Protein AF-A0AAV8HKZ4-F1 (afdb_monomer)

Secondary structure (DSSP, 8-state):
---HHHHHHTTS-S--HHHHHHHHHTTTS----HHHHHHHHHHHHHTTTS-HHHHHHTHHHHHHHTGGG-HHHHHT--HHHHHSTT-GGGGTS-HHHHHHHHHHHHHHHHHHHHHSSHHHHHHHTTTTS-EE---SSGGGS-S--HHHHHHHHHHHHTT--S--HHHHHHHHHHTTSEE---TTSTHHHHHHHHHHHHHHHHHHHHHHHHHHHHHHHHHHHHHTTS--

Sequence (228 aa):
MADMDTEARSVLVPGEPCYVAFHDEEWGAPLHDDRKLFEILVLSSALAELTWPVILTKRHIFREVFMDFDLVSVSKSNEKKLVAPGSPARSLLSESKLRSVIENSKQILKIIEEFGSFNRYIWGFVNNKPIVSRFRYPRQVPIKTSKAETISKDMIRRGLRCVGPTVVYTFMQVAGLTNDHLVSCFCFDKCVNMASTCSDTNKEEKSAEQGKRIIVEELMRGVDVISV

Foldseek 3Di:
DDDLQVVLVVVPPPDDPQVVCLVQPFFLAAAQDQQVLLLLLLLLLLVVPDDPSVCSVC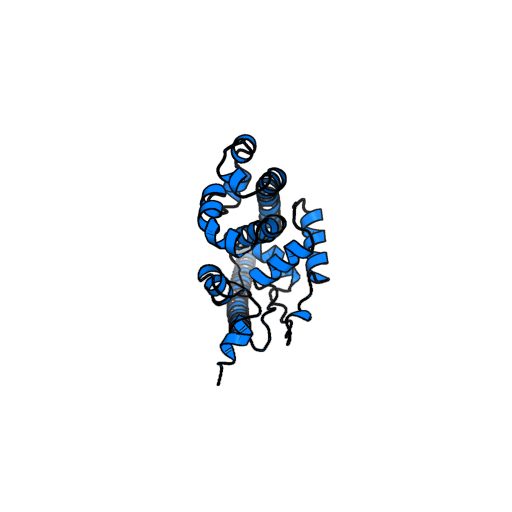VVVVCVLCVNSPLVSLLPDDLCQLQPPPRSNVVRDHSVSSVLSNQLSVLQVVVCVVQVGSSSVLCVLLVLFAAEPQAQDPVVDDLFDPSLQVVLVVSVVSVRPSSHRSSSRSSCRRNNSYPPRHPSHPCSVVNVVSSVVVVVVVVVVVVVVVVVVVVVVVVVVVVVPPPD

InterPro domains:
  IPR005019 Methyladenine glycosylase [PF03352] (16-187)
  IPR011257 DNA glycosylase [SSF48150] (13-192)

Radius of gyration: 21.01 Å; Cα contacts (8 Å, |Δi|>4): 249; chains: 1; bounding box: 84×47×43 Å

Organism: NCBI:txid906938

pLDDT: mean 86.98, std 18.43, range [27.61, 98.81]

Solvent-accessible surface area (backbone atoms only — not comparable to full-atom values): 12465 Å² total; per-residue (Å²): 132,83,60,72,68,56,64,57,50,57,80,49,78,88,87,51,73,68,51,52,49,41,51,75,72,42,47,22,33,71,63,69,51,48,44,60,52,50,41,44,47,52,55,32,41,41,54,82,82,43,53,67,62,60,48,60,74,41,40,67,57,52,28,64,71,35,60,67,34,35,46,70,62,35,44,68,52,60,60,72,64,48,57,30,89,89,27,75,48,50,78,76,40,55,60,72,54,54,55,28,53,34,48,28,27,48,38,46,52,54,43,21,72,76,54,72,28,52,35,55,52,61,37,51,80,47,75,69,45,59,45,74,66,67,32,82,50,76,91,69,63,68,76,53,48,75,65,21,42,52,53,18,52,51,43,44,74,62,62,35,52,75,44,48,31,47,32,34,27,48,27,31,31,41,40,12,50,24,34,71,45,34,67,80,31,79,60,31,64,54,31,55,55,54,49,54,58,57,50,52,55,56,48,52,52,50,52,52,54,51,50,52,52,52,52,52,55,52,54,61,60,59,60,72,75,76,80,126

Mean predicted aligned error: 9.14 Å

Nearest PDB structures (foldseek):
  4ai5-assembly3_C  TM=9.319E-01  e=4.066E-14  Staphylococcus aureus subsp. aureus MSSA476
  4aia-assembly4_D  TM=9.257E-01  e=1.016E-13  Staphylococcus aureus
  2ofk-assembly1_A  TM=9.073E-01  e=5.519E-14  Salmonella enterica subsp. enterica serovar Typhi
  4ai4-assembly1_A  TM=9.410E-01  e=2.414E-13  Staphylococcus aureus subsp. aureus MSSA476
  1p7m-assembly1_A  TM=8.812E-01  e=1.155E-11  Escherichia coli

Structure (mmCIF, N/CA/C/O backbone):
data_AF-A0AAV8HKZ4-F1
#
_entry.id   AF-A0AAV8HKZ4-F1
#
loop_
_atom_site.group_PDB
_atom_site.id
_atom_site.type_symbol
_atom_site.label_atom_id
_atom_site.label_alt_id
_atom_site.label_comp_id
_atom_site.label_asym_id
_atom_site.label_entity_id
_atom_site.label_seq_id
_atom_site.pdbx_PDB_ins_code
_atom_site.Cartn_x
_atom_site.Cartn_y
_atom_site.Cartn_z
_atom_site.occupancy
_atom_site.B_iso_or_equiv
_atom_site.auth_seq_id
_atom_site.auth_comp_id
_atom_site.auth_asym_id
_atom_site.auth_atom_id
_atom_site.pdbx_PDB_model_num
ATOM 1 N N . MET A 1 1 ? 38.812 -7.073 -9.347 1.00 30.70 1 MET A N 1
ATOM 2 C CA . MET A 1 1 ? 37.617 -7.196 -10.202 1.00 30.70 1 MET A CA 1
ATOM 3 C C . MET A 1 1 ? 36.433 -7.103 -9.258 1.00 30.70 1 MET A C 1
ATOM 5 O O . MET A 1 1 ? 36.142 -8.077 -8.584 1.00 30.70 1 MET A O 1
ATOM 9 N N . ALA A 1 2 ? 35.939 -5.883 -9.030 1.00 27.61 2 ALA A N 1
ATOM 10 C CA . ALA A 1 2 ? 34.849 -5.645 -8.087 1.00 27.61 2 ALA A CA 1
ATOM 11 C C . ALA A 1 2 ? 33.562 -6.244 -8.664 1.00 27.61 2 ALA A C 1
ATOM 13 O O . ALA A 1 2 ? 33.304 -6.104 -9.857 1.00 27.61 2 ALA A O 1
ATOM 14 N N . ASP A 1 3 ? 32.834 -6.967 -7.823 1.00 30.14 3 ASP A N 1
ATOM 15 C CA . ASP A 1 3 ? 31.657 -7.743 -8.189 1.00 30.14 3 ASP A CA 1
ATOM 16 C C . ASP A 1 3 ? 30.527 -6.811 -8.650 1.00 30.14 3 ASP A C 1
ATOM 18 O O . ASP A 1 3 ? 30.142 -5.895 -7.915 1.00 30.14 3 ASP A O 1
ATOM 22 N N . MET A 1 4 ? 30.007 -7.035 -9.860 1.00 33.41 4 MET A N 1
ATOM 23 C CA . MET A 1 4 ? 28.929 -6.246 -10.485 1.00 33.41 4 MET A CA 1
ATOM 24 C C . MET A 1 4 ? 27.653 -6.218 -9.616 1.00 33.41 4 MET A C 1
ATOM 26 O O . MET A 1 4 ? 26.858 -5.282 -9.699 1.00 33.41 4 MET A O 1
ATOM 30 N N . ASP A 1 5 ? 27.511 -7.192 -8.712 1.00 43.06 5 ASP A N 1
ATOM 31 C CA . ASP A 1 5 ? 26.455 -7.282 -7.700 1.00 43.06 5 ASP A CA 1
ATOM 32 C C . ASP A 1 5 ? 26.525 -6.180 -6.631 1.00 43.06 5 ASP A C 1
ATOM 34 O O . ASP A 1 5 ? 25.510 -5.806 -6.038 1.00 43.06 5 ASP A O 1
ATOM 38 N N . THR A 1 6 ? 27.708 -5.618 -6.379 1.00 38.53 6 THR A N 1
ATOM 39 C CA . THR A 1 6 ? 27.884 -4.565 -5.364 1.00 38.53 6 THR A CA 1
ATOM 40 C C . THR A 1 6 ? 27.358 -3.221 -5.867 1.00 38.53 6 THR A C 1
ATOM 42 O O . THR A 1 6 ? 26.829 -2.431 -5.088 1.00 38.53 6 THR A O 1
ATOM 45 N N . GLU A 1 7 ? 27.436 -2.980 -7.176 1.00 37.22 7 GLU A N 1
ATOM 46 C CA . GLU A 1 7 ? 27.020 -1.723 -7.812 1.00 37.22 7 GLU A CA 1
ATOM 47 C C . GLU A 1 7 ? 25.497 -1.667 -8.054 1.00 37.22 7 GLU A C 1
ATOM 49 O O . GLU A 1 7 ? 24.881 -0.605 -7.962 1.00 37.22 7 GLU A O 1
ATOM 54 N N . ALA A 1 8 ? 24.849 -2.820 -8.268 1.00 42.34 8 ALA A N 1
ATOM 55 C CA . ALA A 1 8 ? 23.384 -2.917 -8.282 1.00 42.34 8 ALA A CA 1
ATOM 56 C C . ALA A 1 8 ? 22.777 -2.733 -6.877 1.00 42.34 8 ALA A C 1
ATOM 58 O O . ALA A 1 8 ? 21.695 -2.162 -6.741 1.00 42.34 8 ALA A O 1
ATOM 59 N N . ARG A 1 9 ? 23.502 -3.154 -5.831 1.00 46.56 9 ARG A N 1
ATOM 60 C CA . ARG A 1 9 ? 23.150 -2.907 -4.424 1.00 46.56 9 ARG A CA 1
ATOM 61 C C . ARG A 1 9 ? 23.382 -1.451 -4.000 1.00 46.56 9 ARG A C 1
ATOM 63 O O . ARG A 1 9 ? 22.653 -0.959 -3.147 1.00 46.56 9 ARG A O 1
ATOM 70 N N . SER A 1 10 ? 24.343 -0.740 -4.601 1.00 38.53 10 SER A N 1
ATOM 71 C CA . SER A 1 10 ? 24.804 0.583 -4.137 1.00 38.53 10 SER A CA 1
ATOM 72 C C . SER A 1 10 ? 23.907 1.774 -4.494 1.00 38.53 10 SER A C 1
ATOM 74 O O . SER A 1 10 ? 24.231 2.908 -4.144 1.00 38.53 10 SER A O 1
ATOM 76 N N . VAL A 1 11 ? 22.793 1.562 -5.199 1.00 46.91 11 VAL A N 1
ATOM 77 C CA . VAL A 1 11 ? 21.767 2.606 -5.407 1.00 46.91 11 VAL A CA 1
ATOM 78 C C . VAL A 1 11 ? 20.966 2.840 -4.120 1.00 46.91 11 VAL A C 1
ATOM 80 O O . VAL A 1 11 ? 20.425 3.922 -3.893 1.00 46.91 11 VAL A O 1
ATOM 83 N N . LEU A 1 12 ? 20.930 1.827 -3.260 1.00 46.09 12 LEU A N 1
ATOM 84 C CA . LEU A 1 12 ? 20.332 1.840 -1.941 1.00 46.09 12 LEU A CA 1
ATOM 85 C C . LEU A 1 12 ? 21.481 1.927 -0.928 1.00 46.09 12 LEU A C 1
ATOM 87 O O . LEU A 1 12 ? 22.449 1.182 -1.019 1.00 46.09 12 LEU A O 1
ATOM 91 N N . VAL A 1 13 ? 21.415 2.909 -0.029 1.00 42.19 13 VAL A N 1
ATOM 92 C CA . VAL A 1 13 ? 22.450 3.259 0.965 1.00 42.19 13 VAL A CA 1
ATOM 93 C C . VAL A 1 13 ? 23.208 2.021 1.492 1.00 42.19 13 VAL A C 1
ATOM 95 O O . VAL A 1 13 ? 22.556 1.072 1.934 1.00 42.19 13 VAL A O 1
ATOM 98 N N . PRO A 1 14 ? 24.558 2.006 1.507 1.00 38.72 14 PRO A N 1
ATOM 99 C CA . PRO A 1 14 ? 25.304 0.909 2.112 1.00 38.72 14 PRO A CA 1
ATOM 100 C C . PRO A 1 14 ? 24.942 0.760 3.598 1.00 38.72 14 PRO A C 1
ATOM 102 O O . PRO A 1 14 ? 25.143 1.692 4.372 1.00 38.72 14 PRO A O 1
ATOM 105 N N . GLY A 1 15 ? 24.484 -0.429 4.005 1.00 56.03 15 GLY A N 1
ATOM 106 C CA . GLY A 1 15 ? 24.729 -0.919 5.365 1.00 56.03 15 GLY A CA 1
ATOM 107 C C . GLY A 1 15 ? 23.614 -0.818 6.410 1.00 56.03 15 GLY A C 1
ATOM 108 O O . GLY A 1 15 ? 23.910 -0.475 7.548 1.00 56.03 15 GLY A O 1
ATOM 109 N N . GLU A 1 16 ? 22.383 -1.236 6.103 1.00 67.62 16 GLU A N 1
ATOM 110 C CA . GLU A 1 16 ? 21.485 -1.770 7.142 1.00 67.62 16 GLU A CA 1
ATOM 111 C C . GLU A 1 16 ? 20.933 -3.142 6.709 1.00 67.62 16 GLU A C 1
ATOM 113 O O . GLU A 1 16 ? 20.205 -3.211 5.714 1.00 67.62 16 GLU A O 1
ATOM 118 N N . PRO A 1 17 ? 21.251 -4.247 7.423 1.00 82.75 17 PRO A N 1
ATOM 119 C CA . PRO A 1 17 ? 20.814 -5.597 7.049 1.00 82.75 17 PRO A CA 1
ATOM 120 C C . PRO A 1 17 ? 19.301 -5.729 6.836 1.00 82.75 17 PRO A C 1
ATOM 122 O O . PRO A 1 17 ? 18.865 -6.471 5.959 1.00 82.75 17 PRO A O 1
ATOM 125 N N . CYS A 1 18 ? 18.494 -4.974 7.590 1.00 84.44 18 CYS A N 1
ATOM 126 C CA . CYS A 1 18 ? 17.038 -4.976 7.454 1.00 84.44 18 CYS A CA 1
ATOM 127 C C . CYS A 1 18 ? 16.561 -4.372 6.123 1.00 84.44 18 CYS A C 1
ATOM 129 O O . CYS A 1 18 ? 15.567 -4.837 5.571 1.00 84.44 18 CYS A O 1
ATOM 131 N N . TYR A 1 19 ? 17.265 -3.373 5.584 1.00 86.38 19 TYR A N 1
ATOM 132 C CA . TYR A 1 19 ? 16.906 -2.742 4.316 1.00 86.38 19 TYR A CA 1
ATOM 133 C C . TYR A 1 19 ? 17.274 -3.627 3.124 1.00 86.38 19 TYR A C 1
ATOM 135 O O . TYR A 1 19 ? 16.497 -3.729 2.178 1.00 86.38 19 TYR A O 1
ATOM 143 N N . VAL A 1 20 ? 18.415 -4.323 3.209 1.00 89.19 20 VAL A N 1
ATOM 144 C CA . VAL A 1 20 ? 18.823 -5.328 2.214 1.00 89.19 20 VAL A CA 1
ATOM 145 C C . VAL A 1 20 ? 17.832 -6.489 2.191 1.00 89.19 20 VAL A C 1
ATOM 147 O O . VAL A 1 20 ? 17.320 -6.813 1.128 1.00 89.19 20 VAL A O 1
ATOM 150 N N . ALA A 1 21 ? 17.484 -7.054 3.353 1.00 92.06 21 ALA A N 1
ATOM 151 C CA . ALA A 1 21 ? 16.489 -8.126 3.428 1.00 92.06 21 ALA A CA 1
ATOM 152 C C . ALA A 1 21 ? 15.128 -7.680 2.868 1.00 92.06 21 ALA A C 1
ATOM 154 O O . ALA A 1 21 ? 14.515 -8.391 2.080 1.00 92.06 21 ALA A O 1
ATOM 155 N N . PHE A 1 22 ? 14.682 -6.464 3.198 1.00 94.50 22 PHE A N 1
ATOM 156 C CA . PHE A 1 22 ? 13.447 -5.910 2.646 1.00 94.50 22 PHE A CA 1
ATOM 157 C C . PHE A 1 22 ? 13.491 -5.767 1.118 1.00 94.50 22 PHE A C 1
ATOM 159 O O . PHE A 1 22 ? 12.526 -6.126 0.446 1.00 94.50 22 PHE A O 1
ATOM 166 N N . HIS A 1 23 ? 14.598 -5.273 0.557 1.00 94.44 23 HIS A N 1
ATOM 167 C CA . HIS A 1 23 ? 14.786 -5.202 -0.892 1.00 94.44 23 HIS A CA 1
ATOM 168 C C . HIS A 1 23 ? 14.759 -6.595 -1.538 1.00 94.44 23 HIS A C 1
ATOM 170 O O . HIS A 1 23 ? 14.065 -6.800 -2.532 1.00 94.44 23 HIS A O 1
ATOM 176 N N . ASP A 1 24 ? 15.503 -7.539 -0.962 1.00 93.62 24 ASP A N 1
ATOM 177 C CA . ASP A 1 24 ? 15.736 -8.856 -1.545 1.00 93.62 24 ASP A CA 1
ATOM 178 C C . ASP A 1 24 ? 14.503 -9.765 -1.437 1.00 93.62 24 ASP A C 1
ATOM 180 O O . ASP A 1 24 ? 14.261 -10.590 -2.322 1.00 93.62 24 ASP A O 1
ATOM 184 N N . GLU A 1 25 ? 13.724 -9.648 -0.361 1.00 93.00 25 GLU A N 1
ATOM 185 C CA . GLU A 1 25 ? 12.649 -10.585 -0.017 1.00 93.00 25 GLU A CA 1
ATOM 186 C C . GLU A 1 25 ? 11.240 -10.023 -0.221 1.00 93.00 25 GLU A C 1
ATOM 188 O O . GLU A 1 25 ? 10.333 -10.799 -0.526 1.00 93.00 25 GLU A O 1
ATOM 193 N N . GLU A 1 26 ? 11.043 -8.709 -0.078 1.00 94.88 26 GLU A N 1
ATOM 194 C CA . GLU A 1 26 ? 9.706 -8.100 -0.069 1.00 94.88 26 GLU A CA 1
ATOM 195 C C . GLU A 1 26 ? 9.478 -7.114 -1.222 1.00 94.88 26 GLU A C 1
ATOM 197 O O . GLU A 1 26 ? 8.420 -7.138 -1.849 1.00 94.88 26 GLU A O 1
ATOM 202 N N . TRP A 1 27 ? 10.438 -6.234 -1.517 1.00 97.12 27 TRP A N 1
ATOM 203 C CA . TRP A 1 27 ? 10.221 -5.125 -2.447 1.00 97.12 27 TRP A CA 1
ATOM 204 C C . TRP A 1 27 ? 10.047 -5.608 -3.895 1.00 97.12 27 TRP A C 1
ATOM 206 O O . TRP A 1 27 ? 10.904 -6.293 -4.459 1.00 97.12 27 TRP A O 1
ATOM 216 N N . GLY A 1 28 ? 8.934 -5.221 -4.522 1.00 95.69 28 GLY A N 1
ATOM 217 C CA . GLY A 1 28 ? 8.598 -5.605 -5.896 1.00 95.69 28 GLY A CA 1
ATOM 218 C C . GLY A 1 28 ? 7.979 -6.999 -6.031 1.00 95.69 28 GLY A C 1
ATOM 219 O O . GLY A 1 28 ? 7.480 -7.329 -7.110 1.00 95.69 28 GLY A O 1
ATOM 220 N N . ALA A 1 29 ? 7.959 -7.804 -4.964 1.00 95.88 29 ALA A N 1
ATOM 221 C CA . ALA A 1 29 ? 7.321 -9.114 -4.974 1.00 95.88 29 ALA A CA 1
ATOM 222 C C . ALA A 1 29 ? 5.784 -8.961 -4.948 1.00 95.88 29 ALA A C 1
ATOM 224 O O . ALA A 1 29 ? 5.264 -8.214 -4.114 1.00 95.88 29 ALA A O 1
ATOM 225 N N . PRO A 1 30 ? 5.029 -9.649 -5.830 1.00 96.94 30 PRO A N 1
ATOM 226 C CA . PRO A 1 30 ? 3.569 -9.591 -5.830 1.00 96.94 30 PRO A CA 1
ATOM 227 C C . PRO A 1 30 ? 2.960 -9.977 -4.476 1.00 96.94 30 PRO A C 1
ATOM 229 O O . PRO A 1 30 ? 3.105 -11.107 -4.008 1.00 96.94 30 PRO A O 1
ATOM 232 N N . LEU A 1 31 ? 2.251 -9.034 -3.856 1.00 96.75 31 LEU A N 1
ATOM 233 C CA . LEU A 1 31 ? 1.600 -9.212 -2.563 1.00 96.75 31 LEU A CA 1
ATOM 234 C C . LEU A 1 31 ? 0.073 -9.211 -2.708 1.00 96.75 31 LEU A C 1
ATOM 236 O O . LEU A 1 31 ? -0.506 -8.241 -3.194 1.00 96.75 31 LEU A O 1
ATOM 240 N N . HIS A 1 32 ? -0.585 -10.270 -2.228 1.00 97.19 32 HIS A N 1
ATOM 241 C CA . HIS A 1 32 ? -2.038 -10.462 -2.379 1.00 97.19 32 HIS A CA 1
ATOM 242 C C . HIS A 1 32 ? -2.824 -10.568 -1.062 1.00 97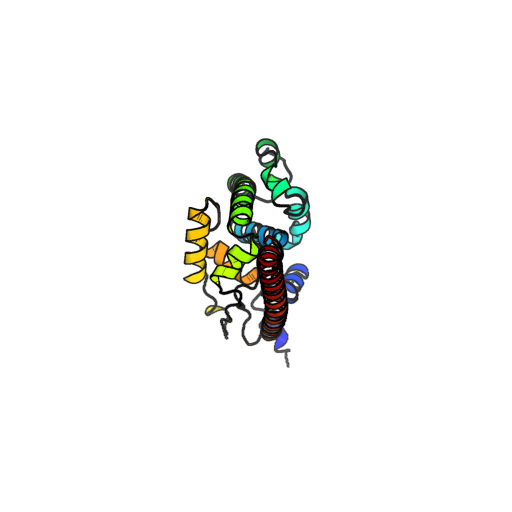.19 32 HIS A C 1
ATOM 244 O O . HIS A 1 32 ? -4.042 -10.719 -1.086 1.00 97.19 32 HIS A O 1
ATOM 250 N N . ASP A 1 33 ? -2.149 -10.479 0.084 1.00 98.25 33 ASP A N 1
ATOM 251 C CA . ASP A 1 33 ? -2.787 -10.522 1.403 1.00 98.25 33 ASP A CA 1
ATOM 252 C C . ASP A 1 33 ? -3.275 -9.124 1.824 1.00 98.25 33 ASP A C 1
ATOM 254 O O . ASP A 1 33 ? -2.484 -8.182 1.883 1.00 98.25 33 ASP A O 1
ATOM 258 N N . ASP A 1 34 ? -4.569 -8.982 2.129 1.00 98.44 34 ASP A N 1
ATOM 259 C CA . ASP A 1 34 ? -5.209 -7.693 2.444 1.00 98.44 34 ASP A CA 1
ATOM 260 C C . ASP A 1 34 ? -4.580 -6.981 3.649 1.00 98.44 34 ASP A C 1
ATOM 262 O O . ASP A 1 34 ? -4.410 -5.758 3.631 1.00 98.44 34 ASP A O 1
ATOM 266 N N . ARG A 1 35 ? -4.214 -7.737 4.689 1.00 98.38 35 ARG A N 1
ATOM 267 C CA . ARG A 1 35 ? -3.605 -7.198 5.911 1.00 98.38 35 ARG A CA 1
ATOM 268 C C . ARG A 1 35 ? -2.214 -6.655 5.613 1.00 98.38 35 ARG A C 1
ATOM 270 O O . ARG A 1 35 ? -1.913 -5.516 5.967 1.00 98.38 35 ARG A O 1
ATOM 277 N N . LYS A 1 36 ? -1.385 -7.423 4.904 1.00 98.44 36 LYS A N 1
ATOM 278 C CA . LYS A 1 36 ? -0.054 -6.976 4.476 1.00 98.44 36 LYS A CA 1
ATOM 279 C C . LYS A 1 36 ? -0.142 -5.812 3.487 1.00 98.44 36 LYS A C 1
ATOM 281 O O . LYS A 1 36 ? 0.660 -4.888 3.574 1.00 98.44 36 LYS A O 1
ATOM 286 N N . LEU A 1 37 ? -1.117 -5.800 2.576 1.00 98.75 37 LEU A N 1
ATOM 287 C CA . LEU A 1 37 ? -1.350 -4.659 1.683 1.00 98.75 37 LEU A CA 1
ATOM 288 C C . LEU A 1 37 ? -1.697 -3.396 2.481 1.00 98.75 37 LEU A C 1
ATOM 290 O O . LEU A 1 37 ? -1.170 -2.321 2.190 1.00 98.75 37 LEU A O 1
ATOM 294 N N . PHE A 1 38 ? -2.534 -3.513 3.514 1.00 98.81 38 PHE A N 1
ATOM 295 C CA . PHE A 1 38 ? -2.822 -2.393 4.404 1.00 98.81 38 PHE A CA 1
ATOM 296 C C . PHE A 1 38 ? -1.580 -1.938 5.185 1.00 98.81 38 PHE A C 1
ATOM 298 O O . PHE A 1 38 ? -1.307 -0.737 5.224 1.00 98.81 38 PHE A O 1
ATOM 305 N N . GLU A 1 39 ? -0.785 -2.870 5.722 1.00 98.69 39 GLU A N 1
ATOM 306 C CA . GLU A 1 39 ? 0.512 -2.574 6.348 1.00 98.69 39 GLU A CA 1
ATOM 307 C C . GLU A 1 39 ? 1.399 -1.757 5.400 1.00 98.69 39 GLU A C 1
ATOM 309 O O . GLU A 1 39 ? 1.793 -0.639 5.735 1.00 98.69 39 GLU A O 1
ATOM 314 N N . ILE A 1 40 ? 1.649 -2.245 4.181 1.00 98.44 40 ILE A N 1
ATOM 315 C CA . ILE A 1 40 ? 2.501 -1.550 3.208 1.00 98.44 40 ILE A CA 1
ATOM 316 C C . ILE A 1 40 ? 1.935 -0.179 2.824 1.00 98.44 40 ILE A C 1
ATOM 318 O O . ILE A 1 40 ? 2.715 0.762 2.657 1.00 98.44 40 ILE A O 1
ATOM 322 N N . LEU A 1 41 ? 0.613 -0.008 2.729 1.00 98.69 41 LEU A N 1
ATOM 323 C CA . LEU A 1 41 ? 0.010 1.305 2.475 1.00 98.69 41 LEU A CA 1
ATOM 324 C C . LEU A 1 41 ? 0.305 2.288 3.618 1.00 98.69 41 LEU A C 1
ATOM 326 O O . LEU A 1 41 ? 0.687 3.436 3.364 1.00 98.69 41 LEU A O 1
ATOM 330 N N . VAL A 1 42 ? 0.172 1.842 4.871 1.00 98.56 42 VAL A N 1
ATOM 331 C CA . VAL A 1 42 ? 0.486 2.661 6.050 1.00 98.56 42 VAL A CA 1
ATOM 332 C C . VAL A 1 42 ? 1.971 3.018 6.078 1.00 98.56 42 VAL A C 1
ATOM 334 O O . VAL A 1 42 ? 2.295 4.204 6.192 1.00 98.56 42 VAL A O 1
ATOM 337 N N . LEU A 1 43 ? 2.866 2.041 5.898 1.00 98.31 43 LEU A N 1
ATOM 338 C CA . LEU A 1 43 ? 4.318 2.261 5.897 1.00 98.31 43 LEU A CA 1
ATOM 339 C C . LEU A 1 43 ? 4.759 3.170 4.737 1.00 98.31 43 LEU A C 1
ATOM 341 O O . LEU A 1 43 ? 5.553 4.086 4.936 1.00 98.31 43 LEU A O 1
ATOM 345 N N . SER A 1 44 ? 4.167 3.016 3.551 1.00 98.06 44 SER A N 1
ATOM 346 C CA . SER A 1 44 ? 4.421 3.910 2.411 1.00 98.06 44 SER A CA 1
ATOM 347 C C . SER A 1 44 ? 3.994 5.345 2.717 1.00 98.06 44 SER A C 1
ATOM 349 O O . SER A 1 44 ? 4.657 6.300 2.315 1.00 98.06 44 SER A O 1
ATOM 351 N N . SER A 1 45 ? 2.902 5.526 3.465 1.00 97.12 45 SER A N 1
ATOM 352 C CA . SER A 1 45 ? 2.456 6.854 3.891 1.00 97.12 45 SER A CA 1
ATOM 353 C C . SER A 1 45 ? 3.353 7.463 4.979 1.00 97.12 45 SER A C 1
ATOM 355 O O . SER A 1 45 ? 3.423 8.693 5.074 1.00 97.12 45 SER A O 1
ATOM 357 N N . ALA A 1 46 ? 4.040 6.631 5.770 1.00 97.00 46 ALA A N 1
ATOM 358 C CA . ALA A 1 46 ? 4.979 7.048 6.811 1.00 97.00 46 ALA A CA 1
ATOM 359 C C . ALA A 1 46 ? 6.270 7.650 6.237 1.00 97.00 46 ALA A C 1
ATOM 361 O O . ALA A 1 46 ? 6.929 8.423 6.926 1.00 97.00 46 ALA A O 1
ATOM 362 N N . LEU A 1 47 ? 6.586 7.392 4.960 1.00 93.75 47 LEU A N 1
ATOM 363 C CA . LEU A 1 47 ? 7.739 7.995 4.276 1.00 93.75 47 LEU A CA 1
ATOM 364 C C . LEU A 1 47 ? 7.707 9.523 4.191 1.00 93.75 47 LEU A C 1
ATOM 366 O O . LEU A 1 47 ? 8.721 10.149 3.905 1.00 93.75 47 LEU A O 1
ATOM 370 N N . ALA A 1 48 ? 6.548 10.136 4.431 1.00 92.12 48 ALA A N 1
ATOM 371 C CA . ALA A 1 48 ? 6.453 11.585 4.558 1.00 92.12 48 ALA A CA 1
ATOM 372 C C . ALA A 1 48 ? 7.124 12.122 5.840 1.00 92.12 48 ALA A C 1
ATOM 374 O O . ALA A 1 48 ? 7.358 13.323 5.935 1.00 92.12 48 ALA A O 1
ATOM 375 N N . GLU A 1 49 ? 7.393 11.260 6.826 1.00 94.62 49 GLU A N 1
ATOM 376 C CA . GLU A 1 49 ? 7.901 11.631 8.155 1.00 94.62 49 GLU A CA 1
ATOM 377 C C . GLU A 1 49 ? 9.154 10.838 8.563 1.00 94.62 49 GLU A C 1
ATOM 379 O O . GLU A 1 49 ? 9.933 11.308 9.389 1.00 94.62 49 GLU A O 1
ATOM 384 N N . LEU A 1 50 ? 9.365 9.649 7.988 1.00 94.88 50 LEU A N 1
ATOM 385 C CA . LEU A 1 50 ? 10.450 8.726 8.323 1.00 94.88 50 LEU A CA 1
ATOM 386 C C . LEU A 1 50 ? 11.137 8.194 7.059 1.00 94.88 50 LEU A C 1
ATOM 388 O O . LEU A 1 50 ? 10.558 8.177 5.979 1.00 94.88 50 LEU A O 1
ATOM 392 N N . THR A 1 51 ? 12.362 7.690 7.194 1.00 93.44 51 THR A N 1
ATOM 393 C CA . THR A 1 51 ? 13.047 6.954 6.120 1.00 93.44 51 THR A CA 1
ATOM 394 C C . THR A 1 51 ? 12.737 5.456 6.204 1.00 93.44 51 THR A C 1
ATOM 396 O O . THR A 1 51 ? 12.406 4.947 7.276 1.00 93.44 51 THR A O 1
ATOM 399 N N . TRP A 1 52 ? 12.876 4.718 5.095 1.00 93.69 52 TRP A N 1
ATOM 400 C CA . TRP A 1 52 ? 12.672 3.262 5.093 1.00 93.69 52 TRP A CA 1
ATOM 401 C C . TRP A 1 52 ? 13.492 2.510 6.154 1.00 93.69 52 TRP A C 1
ATOM 403 O O . TRP A 1 52 ? 12.882 1.720 6.869 1.00 93.69 52 TRP A O 1
ATOM 413 N N . PRO A 1 53 ? 14.808 2.751 6.330 1.00 92.06 53 PRO A N 1
ATOM 414 C CA . PRO A 1 53 ? 15.585 2.064 7.368 1.00 92.06 53 PRO A CA 1
ATOM 415 C C . PRO A 1 53 ? 15.000 2.250 8.780 1.00 92.06 53 PRO A C 1
ATOM 417 O O . PRO A 1 53 ? 14.833 1.289 9.535 1.00 92.06 53 PRO A O 1
ATOM 420 N N . VAL A 1 54 ? 14.548 3.470 9.105 1.00 93.69 54 VAL A N 1
ATOM 421 C CA . VAL A 1 54 ? 13.882 3.768 10.386 1.00 93.69 54 VAL A CA 1
ATOM 422 C C . VAL A 1 54 ? 12.536 3.051 10.497 1.00 93.69 54 VAL A C 1
ATOM 424 O O . VAL A 1 54 ? 12.223 2.493 11.551 1.00 93.69 54 VAL A O 1
ATOM 427 N N . ILE A 1 55 ? 11.739 3.049 9.426 1.00 95.56 55 ILE A N 1
ATOM 428 C CA . ILE A 1 55 ? 10.447 2.354 9.384 1.00 95.56 55 ILE A CA 1
ATOM 429 C C . ILE A 1 55 ? 10.642 0.851 9.604 1.00 95.56 55 ILE A C 1
ATOM 431 O O . ILE A 1 55 ? 9.953 0.270 10.439 1.00 95.56 55 ILE A O 1
ATOM 435 N N . LEU A 1 56 ? 11.587 0.230 8.896 1.00 95.12 56 LEU A N 1
ATOM 436 C CA . LEU A 1 56 ? 11.852 -1.206 8.975 1.00 95.12 56 LEU A CA 1
ATOM 437 C C . LEU A 1 56 ? 12.387 -1.610 10.348 1.00 95.12 56 LEU A C 1
ATOM 439 O O . LEU A 1 56 ? 11.887 -2.567 10.937 1.00 95.12 56 LEU A O 1
ATOM 443 N N . THR A 1 57 ? 13.314 -0.832 10.911 1.00 94.06 57 THR A N 1
ATOM 444 C CA . THR A 1 57 ? 13.823 -1.052 12.273 1.00 94.06 57 THR A CA 1
ATOM 445 C C . THR A 1 57 ? 12.700 -0.988 13.312 1.00 94.06 57 THR A C 1
ATOM 447 O O . THR A 1 57 ? 12.652 -1.799 14.237 1.00 94.06 57 THR A O 1
ATOM 450 N N . LYS A 1 58 ? 11.734 -0.078 13.137 1.00 95.25 58 LYS A N 1
ATOM 451 C CA . LYS A 1 58 ? 10.575 0.079 14.033 1.00 95.25 58 LYS A CA 1
ATOM 452 C C . LYS A 1 58 ? 9.356 -0.756 13.627 1.00 95.25 58 LYS A C 1
ATOM 454 O O . LYS A 1 58 ? 8.319 -0.646 14.277 1.00 95.25 58 LYS A O 1
ATOM 459 N N . ARG A 1 59 ? 9.432 -1.590 12.583 1.00 96.56 59 ARG A N 1
ATOM 460 C CA . ARG A 1 59 ? 8.260 -2.270 11.995 1.00 96.56 59 ARG A CA 1
ATOM 461 C C . ARG A 1 59 ? 7.523 -3.165 12.991 1.00 96.56 59 ARG A C 1
ATOM 463 O O . ARG A 1 59 ? 6.301 -3.251 12.944 1.00 96.56 59 ARG A O 1
ATOM 470 N N . HIS A 1 60 ? 8.246 -3.772 13.930 1.00 96.56 60 HIS A N 1
ATOM 471 C CA . HIS A 1 60 ? 7.655 -4.534 15.033 1.00 96.56 60 HIS A CA 1
ATOM 472 C C . HIS A 1 60 ? 6.794 -3.655 15.963 1.00 96.56 60 HIS A C 1
ATOM 474 O O . HIS A 1 60 ? 5.694 -4.054 16.327 1.00 96.56 60 HIS A O 1
ATOM 480 N N . ILE A 1 61 ? 7.229 -2.425 16.259 1.00 97.19 61 ILE A N 1
ATOM 481 C CA . ILE A 1 61 ? 6.462 -1.450 17.054 1.00 97.19 61 ILE A CA 1
ATOM 482 C C . ILE A 1 61 ? 5.227 -0.985 16.278 1.00 97.19 61 ILE A C 1
ATOM 484 O O . ILE A 1 61 ? 4.148 -0.859 16.849 1.00 97.19 61 ILE A O 1
ATOM 488 N N . PHE A 1 62 ? 5.356 -0.754 14.965 1.00 97.88 62 PHE A N 1
ATOM 489 C CA . PHE A 1 62 ? 4.206 -0.457 14.105 1.00 97.88 62 PHE A CA 1
ATOM 490 C C . PHE A 1 62 ? 3.148 -1.564 14.196 1.00 97.88 62 PHE A C 1
ATOM 492 O O . PHE A 1 62 ? 1.973 -1.269 14.401 1.00 97.88 62 PHE A O 1
ATOM 499 N N . ARG A 1 63 ? 3.567 -2.828 14.085 1.00 98.12 63 ARG A N 1
ATOM 500 C CA . ARG A 1 63 ? 2.676 -3.987 14.206 1.00 98.12 63 ARG A CA 1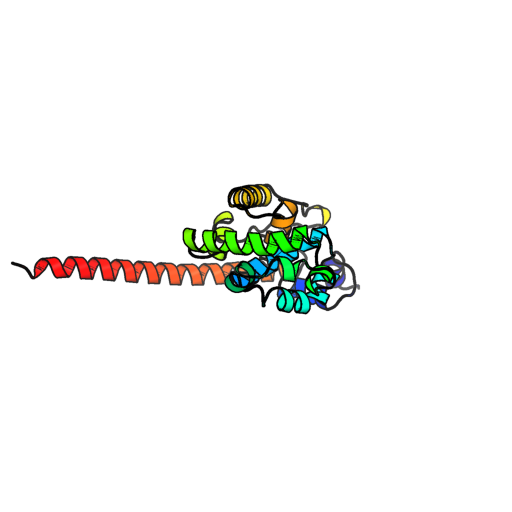
ATOM 501 C C . ARG A 1 63 ? 1.996 -4.053 15.570 1.00 98.12 63 ARG A C 1
ATOM 503 O O . ARG A 1 63 ? 0.781 -4.189 15.614 1.00 98.12 63 ARG A O 1
ATOM 510 N N . GLU A 1 64 ? 2.723 -3.847 16.664 1.00 97.44 64 GLU A N 1
ATOM 511 C CA . GLU A 1 64 ? 2.127 -3.798 18.006 1.00 97.44 64 GLU A CA 1
ATOM 512 C C . GLU A 1 64 ? 1.087 -2.669 18.134 1.00 97.44 64 GLU A C 1
ATOM 514 O O . GLU A 1 64 ? -0.054 -2.899 18.536 1.00 97.44 64 GLU A O 1
ATOM 519 N N . VAL A 1 65 ? 1.452 -1.448 17.726 1.00 96.94 65 VAL A N 1
ATOM 520 C CA . VAL A 1 65 ? 0.589 -0.258 17.807 1.00 96.94 65 VAL A CA 1
ATOM 521 C C . VAL A 1 65 ? -0.682 -0.413 16.972 1.00 96.94 65 VAL A C 1
ATOM 523 O O . VAL A 1 65 ? -1.753 0.033 17.388 1.00 96.94 65 VAL A O 1
ATOM 526 N N . PHE A 1 66 ? -0.568 -1.030 15.798 1.00 97.75 66 PHE A N 1
ATOM 527 C CA . PHE A 1 66 ? -1.668 -1.200 14.855 1.00 97.75 66 PHE A CA 1
ATOM 528 C C . PHE A 1 66 ? -2.244 -2.619 14.855 1.00 97.75 66 PHE A C 1
ATOM 530 O O . PHE A 1 66 ? -2.895 -2.986 13.883 1.00 97.75 66 PHE A O 1
ATOM 537 N N . MET A 1 67 ? -2.061 -3.393 15.936 1.00 97.44 67 MET A N 1
ATOM 538 C CA . MET A 1 67 ? -2.654 -4.731 16.123 1.00 97.44 67 MET A CA 1
ATOM 539 C C . MET A 1 67 ? -2.438 -5.640 14.900 1.00 97.44 67 MET A C 1
ATOM 541 O O . MET A 1 67 ? -3.390 -6.117 14.282 1.00 97.44 67 MET A O 1
ATOM 545 N N . ASP A 1 68 ? -1.177 -5.790 14.498 1.00 97.88 68 ASP A N 1
ATOM 546 C CA . ASP A 1 68 ? -0.724 -6.498 13.295 1.00 97.88 68 ASP A CA 1
ATOM 547 C C . ASP A 1 68 ? -1.416 -6.040 12.003 1.00 97.88 68 ASP A C 1
ATOM 549 O O . ASP A 1 68 ? -1.558 -6.804 11.051 1.00 97.88 68 ASP A O 1
ATOM 553 N N . PH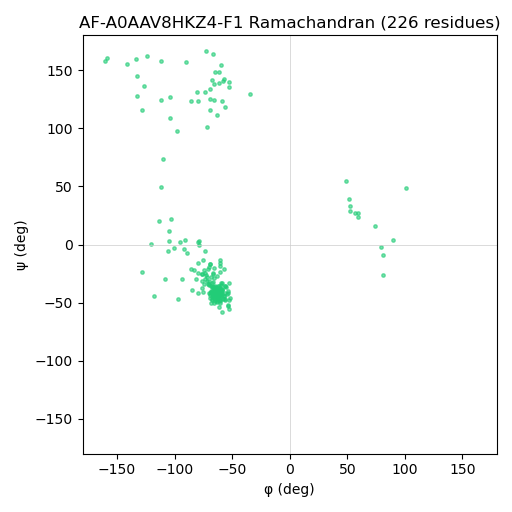E A 1 69 ? -1.846 -4.777 11.959 1.00 98.50 69 PHE A N 1
ATOM 554 C CA . PHE A 1 69 ? -2.584 -4.185 10.845 1.00 98.50 69 PHE A CA 1
ATOM 555 C C . PHE A 1 69 ? -3.901 -4.905 10.531 1.00 98.50 69 PHE A C 1
ATOM 557 O O . PHE A 1 69 ? -4.398 -4.857 9.405 1.00 98.50 69 PHE A O 1
ATOM 564 N N . ASP A 1 70 ? -4.513 -5.552 11.523 1.00 98.38 70 ASP A N 1
ATOM 565 C CA . ASP A 1 70 ? -5.852 -6.100 11.370 1.00 98.38 70 ASP A CA 1
ATOM 566 C C . ASP A 1 70 ? -6.867 -4.971 11.127 1.00 98.38 70 ASP A C 1
ATOM 568 O O . ASP A 1 70 ? -7.147 -4.159 12.010 1.00 98.38 70 ASP A O 1
ATOM 572 N N . LEU A 1 71 ? -7.420 -4.912 9.911 1.00 98.31 71 LEU A N 1
ATOM 573 C CA . LEU A 1 71 ? -8.299 -3.827 9.463 1.00 98.31 71 LEU A CA 1
ATOM 574 C C . LEU A 1 71 ? -9.479 -3.594 10.415 1.00 98.31 71 LEU A C 1
ATOM 576 O O . LEU A 1 71 ? -9.802 -2.447 10.729 1.00 98.31 71 LEU A O 1
ATOM 580 N N . VAL A 1 72 ? -10.101 -4.667 10.915 1.00 98.19 72 VAL A N 1
ATOM 581 C CA . VAL A 1 72 ? -11.242 -4.572 11.836 1.00 98.19 72 VAL A CA 1
ATOM 582 C C . VAL A 1 72 ? -10.800 -3.996 13.180 1.00 98.19 72 VAL A C 1
ATOM 584 O O . VAL A 1 72 ? -11.439 -3.069 13.685 1.00 98.19 72 VAL A O 1
ATOM 587 N N . SER A 1 73 ? -9.699 -4.486 13.742 1.00 98.25 73 SER A N 1
ATOM 588 C CA . SER A 1 73 ? -9.162 -4.020 15.026 1.00 98.25 73 SER A CA 1
ATOM 589 C C . SER A 1 73 ? -8.696 -2.561 14.957 1.00 98.25 73 SER A C 1
ATOM 591 O O . SER A 1 73 ? -9.054 -1.743 15.811 1.00 98.25 73 SER A O 1
ATOM 593 N N . VAL A 1 74 ? -7.995 -2.183 13.884 1.00 98.25 74 VAL A N 1
ATOM 594 C CA . VAL A 1 74 ? -7.569 -0.797 13.636 1.00 98.25 74 VAL A CA 1
ATOM 595 C C . VAL A 1 74 ? -8.772 0.131 13.464 1.00 98.25 74 VAL A C 1
ATOM 597 O O . VAL A 1 74 ? -8.801 1.203 14.069 1.00 98.25 74 VAL A O 1
ATOM 600 N N . SER A 1 75 ? -9.820 -0.298 12.755 1.00 97.75 75 SER A N 1
ATOM 601 C CA . SER A 1 75 ? -11.020 0.529 12.536 1.00 97.75 75 SER A CA 1
ATOM 602 C C . SER A 1 75 ? -11.781 0.867 13.821 1.00 97.75 75 SER A C 1
ATOM 604 O O . SER A 1 75 ? -12.424 1.919 13.905 1.00 97.75 75 SER A O 1
ATOM 606 N N . LYS A 1 76 ? -11.670 -0.003 14.833 1.00 97.31 76 LYS A N 1
ATOM 607 C CA . LYS A 1 76 ? -12.299 0.125 16.156 1.00 97.31 76 LYS A CA 1
ATOM 608 C C . LYS A 1 76 ? -11.372 0.752 17.201 1.00 97.31 76 LYS A C 1
ATOM 610 O O . LYS A 1 76 ? -11.760 0.880 18.362 1.00 97.31 76 LYS A O 1
ATOM 615 N N . SER A 1 77 ? -10.157 1.142 16.816 1.00 94.38 77 SER A N 1
ATOM 616 C CA . SER A 1 77 ? -9.185 1.721 17.739 1.00 94.38 77 SER A CA 1
ATOM 617 C C . SER A 1 77 ? -9.687 3.020 18.360 1.00 94.38 77 SER A C 1
ATOM 619 O O . SER A 1 77 ? -10.252 3.885 17.688 1.00 94.38 77 SER A O 1
ATOM 621 N N . ASN A 1 78 ? -9.436 3.184 19.660 1.00 93.44 78 ASN A N 1
ATOM 622 C CA . ASN A 1 78 ? -9.761 4.420 20.359 1.00 93.44 78 ASN A CA 1
ATOM 623 C C . ASN A 1 78 ? -8.790 5.526 19.929 1.00 93.44 78 ASN A C 1
ATOM 625 O O . ASN A 1 78 ? -7.664 5.610 20.421 1.00 93.44 78 ASN A O 1
ATOM 629 N N . GLU A 1 79 ? -9.263 6.391 19.035 1.00 92.56 79 GLU A N 1
ATOM 630 C CA . GLU A 1 79 ? -8.508 7.515 18.485 1.00 92.56 79 GLU A CA 1
ATOM 631 C C . GLU A 1 79 ? -7.884 8.391 19.576 1.00 92.56 79 GLU A C 1
ATOM 633 O O . GLU A 1 79 ? -6.691 8.672 19.513 1.00 92.56 79 GLU A O 1
ATOM 638 N N . LYS A 1 80 ? -8.642 8.754 20.622 1.00 92.62 80 LYS A N 1
ATOM 639 C CA . LYS A 1 80 ? -8.143 9.605 21.718 1.00 92.62 80 LYS A CA 1
ATOM 640 C C . LYS A 1 80 ? -6.956 8.968 22.435 1.00 92.62 80 LYS A C 1
ATOM 642 O O . LYS A 1 80 ? -6.013 9.672 22.778 1.00 92.62 80 LYS A O 1
ATOM 647 N N . LYS A 1 81 ? -6.995 7.648 22.649 1.00 92.81 81 LYS A N 1
ATOM 648 C CA . LYS A 1 81 ? -5.892 6.901 23.270 1.00 92.81 81 LYS A CA 1
ATOM 649 C C . LYS A 1 81 ? -4.687 6.816 22.333 1.00 92.81 81 LYS A C 1
ATOM 651 O O . LYS A 1 81 ? -3.561 6.990 22.785 1.00 92.81 81 LYS A O 1
ATOM 656 N N . LEU A 1 82 ? -4.927 6.570 21.045 1.00 92.50 82 LEU A N 1
ATOM 657 C CA . LEU A 1 82 ? -3.868 6.425 20.049 1.00 92.50 82 LEU A CA 1
ATOM 658 C C . LEU A 1 82 ? -3.117 7.742 19.805 1.00 92.50 82 LEU A C 1
ATOM 660 O O . LEU A 1 82 ? -1.908 7.724 19.614 1.00 92.50 82 LEU A O 1
ATOM 664 N N . VAL A 1 83 ? -3.808 8.885 19.825 1.00 94.38 83 VAL A N 1
ATOM 665 C CA . VAL A 1 83 ? -3.181 10.197 19.583 1.00 94.38 83 VAL A CA 1
ATOM 666 C C . VAL A 1 83 ? -2.699 10.901 20.854 1.00 94.38 83 VAL A C 1
ATOM 668 O O . VAL A 1 83 ? -2.083 11.964 20.760 1.00 94.38 83 VAL A O 1
ATOM 671 N N . ALA A 1 84 ? -2.952 10.327 22.036 1.00 93.69 84 ALA A N 1
ATOM 672 C CA . ALA A 1 84 ? -2.590 10.933 23.313 1.00 93.69 84 ALA A CA 1
ATOM 673 C C . ALA A 1 84 ? -1.074 11.210 23.401 1.00 93.69 84 ALA A C 1
ATOM 675 O O . ALA A 1 84 ? -0.273 10.365 22.972 1.00 93.69 84 ALA A O 1
ATOM 676 N N . PRO A 1 85 ? -0.657 12.355 23.979 1.00 91.75 85 PRO A N 1
ATOM 677 C CA . PRO A 1 85 ? 0.750 12.627 24.258 1.00 91.75 85 PRO A CA 1
ATOM 678 C C . PRO A 1 85 ? 1.397 11.489 25.057 1.00 91.75 85 PRO A C 1
ATOM 680 O O . PRO A 1 85 ? 0.807 10.980 26.006 1.00 91.75 85 PRO A O 1
ATOM 683 N N . GLY A 1 86 ? 2.602 11.077 24.659 1.00 89.25 86 GLY A N 1
ATOM 684 C CA . GLY A 1 86 ? 3.333 9.980 25.304 1.00 89.25 86 GLY A CA 1
ATOM 685 C C . GLY A 1 86 ? 2.877 8.567 24.919 1.00 89.25 86 GLY A C 1
ATOM 686 O O . GLY A 1 86 ? 3.495 7.602 25.358 1.00 89.25 86 GLY A O 1
ATOM 687 N N . SER A 1 87 ? 1.842 8.410 24.084 1.00 91.81 87 SER A N 1
ATOM 688 C CA . SER A 1 87 ? 1.496 7.089 23.544 1.00 91.81 87 SER A CA 1
ATOM 689 C C . SER A 1 87 ? 2.613 6.545 22.634 1.00 91.81 87 SER A C 1
ATOM 691 O O . SER A 1 87 ? 3.255 7.325 21.919 1.00 91.81 87 SER A O 1
ATOM 693 N N . PRO A 1 88 ? 2.820 5.213 22.574 1.00 91.81 88 PRO A N 1
ATOM 694 C CA . PRO A 1 88 ? 3.806 4.616 21.669 1.00 91.81 88 PRO A CA 1
ATOM 695 C C . PRO A 1 88 ? 3.587 5.020 20.203 1.00 91.81 88 PRO A C 1
ATOM 697 O O . PRO A 1 88 ? 4.542 5.315 19.486 1.00 91.81 88 PRO A O 1
ATOM 700 N N . ALA A 1 89 ? 2.326 5.146 19.781 1.00 93.25 89 ALA A N 1
ATOM 701 C CA . ALA A 1 89 ? 1.948 5.568 18.435 1.00 93.25 89 ALA A CA 1
ATOM 702 C C . ALA A 1 89 ? 2.464 6.975 18.076 1.00 93.25 89 ALA A C 1
ATOM 704 O O . ALA A 1 89 ? 2.924 7.195 16.953 1.00 93.25 89 ALA A O 1
ATOM 705 N N . ARG A 1 90 ? 2.466 7.920 19.030 1.00 94.00 90 ARG A N 1
ATOM 706 C CA . ARG A 1 90 ? 2.990 9.282 18.814 1.00 94.00 90 ARG A CA 1
ATOM 707 C C . ARG A 1 90 ? 4.509 9.336 18.655 1.00 94.00 90 ARG A C 1
ATOM 709 O O . ARG A 1 90 ? 5.003 10.335 18.141 1.00 94.00 90 ARG A O 1
ATOM 716 N N . SER A 1 91 ? 5.235 8.283 19.044 1.00 92.62 91 SER A N 1
ATOM 717 C CA . SER A 1 91 ? 6.673 8.143 18.757 1.00 92.62 91 SER A CA 1
ATOM 718 C C . SER A 1 91 ? 6.968 7.668 17.326 1.00 92.62 91 SER A C 1
ATOM 720 O O . SER A 1 91 ? 8.107 7.772 16.862 1.00 92.62 91 SER A O 1
ATOM 722 N N . LEU A 1 92 ? 5.951 7.141 16.631 1.00 95.12 92 LEU A N 1
ATOM 723 C CA . LEU A 1 92 ? 6.058 6.645 15.260 1.00 95.12 92 LEU A CA 1
ATOM 724 C C . LEU A 1 92 ? 5.596 7.685 14.243 1.00 95.12 92 LEU A C 1
ATOM 726 O O . LEU A 1 92 ? 6.270 7.883 13.239 1.00 95.12 92 LEU A O 1
ATOM 730 N N . LEU A 1 93 ? 4.443 8.315 14.482 1.00 96.81 93 LEU A N 1
ATOM 731 C CA . LEU A 1 93 ? 3.774 9.159 13.494 1.00 96.81 93 LEU A CA 1
ATOM 732 C C . LEU A 1 93 ? 3.144 10.413 14.113 1.00 96.81 93 LEU A C 1
ATOM 734 O O . LEU A 1 93 ? 2.760 10.459 15.292 1.00 96.81 93 LEU A O 1
ATOM 738 N N . SER A 1 94 ? 2.985 11.440 13.280 1.00 96.19 94 SER A N 1
ATOM 739 C CA . SER A 1 94 ? 2.192 12.620 13.604 1.00 96.19 94 SER A CA 1
ATOM 740 C C . SER A 1 94 ? 0.736 12.257 13.902 1.00 96.19 94 SER A C 1
ATOM 742 O O . SER A 1 94 ? 0.191 11.265 13.416 1.00 96.19 94 SER A O 1
ATOM 744 N N . GLU A 1 95 ? 0.064 13.099 14.683 1.00 95.50 95 GLU A N 1
ATOM 745 C CA . GLU A 1 95 ? -1.355 12.916 14.992 1.00 95.50 95 GLU A CA 1
ATOM 746 C C . GLU A 1 95 ? -2.218 12.798 13.723 1.00 95.50 95 GLU A C 1
ATOM 748 O O . GLU A 1 95 ? -3.072 11.918 13.635 1.00 95.50 95 GLU A O 1
ATOM 753 N N . SER A 1 96 ? -1.957 13.628 12.707 1.00 94.25 96 SER A N 1
ATOM 754 C CA . SER A 1 96 ? -2.680 13.591 11.429 1.00 94.25 96 SER A CA 1
ATOM 755 C C . SER A 1 96 ? -2.544 12.236 10.720 1.00 94.25 96 SER A C 1
ATOM 757 O O . SER A 1 96 ? -3.530 11.687 10.210 1.00 94.25 96 SER A O 1
ATOM 759 N N . LYS A 1 97 ? -1.339 11.649 10.733 1.00 95.44 97 LYS A N 1
ATOM 760 C CA . LYS A 1 97 ? -1.095 10.315 10.173 1.00 95.44 97 LYS A CA 1
ATOM 761 C C . LYS A 1 97 ? -1.791 9.228 10.975 1.00 95.44 97 LYS A C 1
ATOM 763 O O . LYS A 1 97 ? -2.465 8.402 10.371 1.00 95.44 97 LYS A O 1
ATOM 768 N N . LEU A 1 98 ? -1.716 9.262 12.306 1.00 97.25 98 LEU A N 1
ATOM 769 C CA . LEU A 1 98 ? -2.398 8.288 13.165 1.00 97.25 98 LEU A CA 1
ATOM 770 C C . LEU A 1 98 ? -3.913 8.275 12.927 1.00 97.25 98 LEU A C 1
ATOM 772 O O . LEU A 1 98 ? -4.500 7.212 12.723 1.00 97.25 98 LEU A O 1
ATOM 776 N N . ARG A 1 99 ? -4.538 9.457 12.865 1.00 96.75 99 ARG A N 1
ATOM 777 C CA . ARG A 1 99 ? -5.966 9.585 12.533 1.00 96.75 99 ARG A CA 1
ATOM 778 C C . ARG A 1 99 ? -6.271 9.046 11.134 1.00 96.75 99 ARG A C 1
ATOM 780 O O . ARG A 1 99 ? -7.278 8.371 10.941 1.00 96.75 99 ARG A O 1
ATOM 787 N N . SER A 1 100 ? -5.380 9.293 10.171 1.00 97.25 100 SER A N 1
ATOM 788 C CA . SER A 1 100 ? -5.521 8.768 8.808 1.00 97.25 100 SER A CA 1
ATOM 789 C C . SER A 1 100 ? -5.447 7.241 8.754 1.00 97.25 100 SER A C 1
ATOM 791 O O . SER A 1 100 ? -6.192 6.653 7.984 1.00 97.25 100 SER A O 1
ATOM 793 N N . VAL A 1 101 ? -4.613 6.581 9.569 1.00 98.25 101 VAL A N 1
ATOM 794 C CA . VAL A 1 101 ? -4.543 5.106 9.614 1.00 98.25 101 VAL A CA 1
ATOM 795 C C . VAL A 1 101 ? -5.873 4.505 10.077 1.00 98.25 101 VAL A C 1
ATOM 797 O O . VAL A 1 101 ? -6.402 3.609 9.415 1.00 98.25 101 VAL A O 1
ATOM 800 N N . ILE A 1 102 ? -6.456 5.041 11.157 1.00 98.00 102 ILE A N 1
ATOM 801 C CA . ILE A 1 102 ? -7.776 4.608 11.646 1.00 98.00 102 ILE A CA 1
ATOM 802 C C . ILE A 1 102 ? -8.839 4.843 10.568 1.00 98.00 102 ILE A C 1
ATOM 804 O O . ILE A 1 102 ? -9.606 3.936 10.248 1.00 98.00 102 ILE A O 1
ATOM 808 N N . GLU A 1 103 ? -8.885 6.036 9.975 1.00 98.12 103 GLU A N 1
ATOM 809 C CA . GLU A 1 103 ? -9.894 6.357 8.963 1.00 98.12 103 GLU A CA 1
ATOM 810 C C . GLU A 1 103 ? -9.753 5.485 7.709 1.00 98.12 103 GLU A C 1
ATOM 812 O O . GLU A 1 103 ? -10.739 4.935 7.221 1.00 98.12 103 GLU A O 1
ATOM 817 N N . ASN A 1 104 ? -8.525 5.271 7.235 1.00 98.62 104 ASN A N 1
ATOM 818 C CA . ASN A 1 104 ? -8.253 4.422 6.080 1.00 98.62 104 ASN A CA 1
ATOM 819 C C . ASN A 1 104 ? -8.700 2.983 6.319 1.00 98.62 104 ASN A C 1
ATOM 821 O O . ASN A 1 104 ? -9.286 2.396 5.416 1.00 9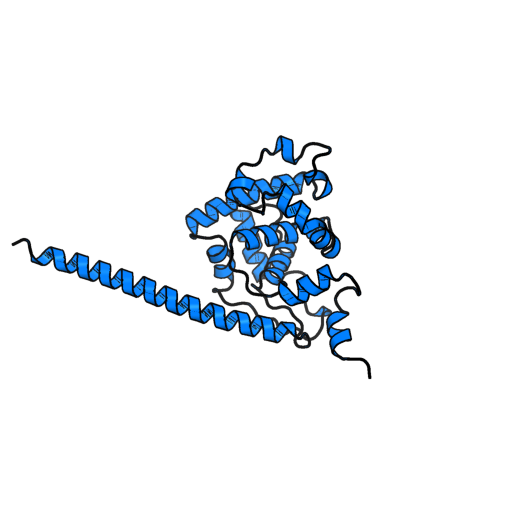8.62 104 ASN A O 1
ATOM 825 N N . SER A 1 105 ? -8.497 2.429 7.519 1.00 98.62 105 SER A N 1
ATOM 826 C CA . SER A 1 105 ? -8.973 1.073 7.823 1.00 98.62 105 SER A CA 1
ATOM 827 C C . SER A 1 105 ? -10.498 0.951 7.689 1.00 98.62 105 SER A C 1
ATOM 829 O O . SER A 1 105 ? -10.985 -0.006 7.094 1.00 98.62 105 SER A O 1
ATOM 831 N N . LYS A 1 106 ? -11.262 1.967 8.123 1.00 98.56 106 LYS A N 1
ATOM 832 C CA . LYS A 1 106 ? -12.726 2.009 7.957 1.00 98.56 106 LYS A CA 1
ATOM 833 C C . LYS A 1 106 ? -13.131 2.077 6.486 1.00 98.56 106 LYS A C 1
ATOM 835 O O . LYS A 1 106 ? -14.063 1.390 6.081 1.00 98.56 106 LYS A O 1
ATOM 840 N N . GLN A 1 107 ? -12.457 2.904 5.685 1.00 98.75 107 GLN A N 1
ATOM 841 C CA . GLN A 1 107 ? -12.780 3.024 4.259 1.00 98.75 107 GLN A CA 1
ATOM 842 C C . GLN A 1 107 ? -12.364 1.776 3.471 1.00 98.75 107 GLN A C 1
ATOM 844 O O . GLN A 1 107 ? -13.075 1.370 2.555 1.00 98.75 107 GLN A O 1
ATOM 849 N N . ILE A 1 108 ? -11.265 1.120 3.852 1.00 98.81 108 ILE A N 1
ATOM 850 C CA . ILE A 1 108 ? -10.848 -0.150 3.249 1.00 98.81 108 ILE A CA 1
ATOM 851 C C . ILE A 1 108 ? -11.849 -1.264 3.565 1.00 98.81 108 ILE A C 1
ATOM 853 O O . ILE A 1 108 ? -12.150 -2.046 2.673 1.00 98.81 108 ILE A O 1
ATOM 857 N N . LEU A 1 109 ? -12.439 -1.313 4.764 1.00 98.75 109 LEU A N 1
ATOM 858 C CA . LEU A 1 109 ? -13.510 -2.277 5.053 1.00 98.75 109 LEU A CA 1
ATOM 859 C C . LEU A 1 109 ? -14.716 -2.108 4.112 1.00 98.75 109 LEU A C 1
ATOM 861 O O . LEU A 1 109 ? -15.221 -3.100 3.601 1.00 98.75 109 LEU A O 1
ATOM 865 N N . LYS A 1 110 ? -15.106 -0.873 3.774 1.00 98.75 110 LYS A N 1
ATOM 866 C CA . LYS A 1 110 ? -16.156 -0.624 2.763 1.00 98.75 110 LYS A CA 1
ATOM 867 C C . LYS A 1 110 ? -15.733 -1.047 1.356 1.00 98.75 110 LYS A C 1
ATOM 869 O O . LYS A 1 110 ? -16.540 -1.549 0.583 1.00 98.75 110 LYS A O 1
ATOM 874 N N . ILE A 1 111 ? -14.460 -0.854 1.009 1.00 98.62 111 ILE A N 1
ATOM 875 C CA . ILE A 1 111 ? -13.903 -1.369 -0.250 1.00 98.62 111 ILE A CA 1
ATOM 876 C C . ILE A 1 111 ? -13.977 -2.899 -0.271 1.00 98.62 111 ILE A C 1
ATOM 878 O O . ILE A 1 111 ? -14.319 -3.471 -1.299 1.00 98.62 111 ILE A O 1
ATOM 882 N N . ILE A 1 112 ? -13.687 -3.566 0.845 1.00 98.50 112 ILE A N 1
ATOM 883 C CA . ILE A 1 112 ? -13.811 -5.022 0.962 1.00 98.50 112 ILE A CA 1
ATOM 884 C C . ILE A 1 112 ? -15.272 -5.452 0.778 1.00 98.50 112 ILE A C 1
ATOM 886 O O . ILE A 1 112 ? -15.515 -6.418 0.063 1.00 98.50 112 ILE A O 1
ATOM 890 N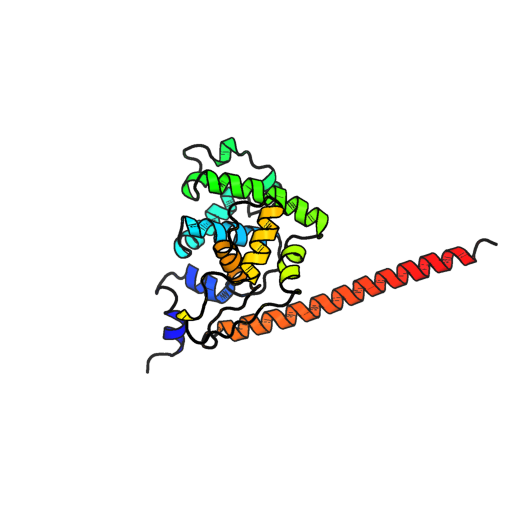 N . GLU A 1 113 ? -16.242 -4.719 1.326 1.00 98.25 113 GLU A N 1
ATOM 891 C CA . GLU A 1 113 ? -17.671 -4.982 1.089 1.00 98.25 113 GLU A CA 1
ATOM 892 C C . GLU A 1 113 ? -18.053 -4.865 -0.402 1.00 98.25 113 GLU A C 1
ATOM 894 O O . GLU A 1 113 ? -18.812 -5.689 -0.906 1.00 98.25 113 GLU A O 1
ATOM 899 N N . GLU A 1 114 ? -17.504 -3.886 -1.132 1.00 98.19 114 GLU A N 1
ATOM 900 C CA . GLU A 1 114 ? -17.817 -3.644 -2.553 1.00 98.19 114 GLU A CA 1
ATOM 901 C C . GLU A 1 114 ? -17.071 -4.591 -3.516 1.00 98.19 114 GLU A C 1
ATOM 903 O O . GLU A 1 114 ? -17.646 -5.085 -4.486 1.00 98.19 114 GLU A O 1
ATOM 908 N N . PHE A 1 115 ? -15.785 -4.853 -3.269 1.00 97.81 115 PHE A N 1
ATOM 909 C CA . PHE A 1 115 ? -14.901 -5.596 -4.182 1.00 97.81 115 PHE A CA 1
ATOM 910 C C . PHE A 1 115 ? -14.601 -7.026 -3.723 1.00 97.81 115 PHE A C 1
ATOM 912 O O . PHE A 1 115 ? -13.940 -7.783 -4.439 1.00 97.81 115 PHE A O 1
ATOM 919 N N . GLY A 1 116 ? -15.054 -7.405 -2.531 1.00 98.06 116 GLY A N 1
ATOM 920 C CA . GLY A 1 116 ? -14.768 -8.676 -1.868 1.00 98.06 116 GLY A CA 1
ATOM 921 C C . GLY A 1 116 ? -13.415 -8.727 -1.150 1.00 98.06 116 GLY A C 1
ATOM 922 O O . GLY A 1 116 ? -13.275 -9.493 -0.204 1.00 98.06 116 GLY A O 1
ATOM 923 N N . SER A 1 117 ? -12.418 -7.942 -1.575 1.00 98.50 117 SER A N 1
ATOM 924 C CA . SER A 1 117 ? -11.132 -7.797 -0.875 1.00 98.50 117 SER A CA 1
ATOM 925 C C . SER A 1 117 ? -10.385 -6.525 -1.290 1.00 98.50 117 SER A C 1
ATOM 927 O O . SER A 1 117 ? -10.598 -5.988 -2.386 1.00 98.50 117 SER A O 1
ATOM 929 N N . PHE A 1 118 ? -9.475 -6.050 -0.437 1.00 98.62 118 PHE A N 1
ATOM 930 C CA . PHE A 1 118 ? -8.606 -4.912 -0.750 1.00 98.62 118 PHE A CA 1
ATOM 931 C C . PHE A 1 118 ? -7.618 -5.260 -1.873 1.00 98.62 118 PHE A C 1
ATOM 933 O O . PHE A 1 118 ? -7.382 -4.447 -2.768 1.00 98.62 118 PHE A O 1
ATOM 940 N N . ASN A 1 119 ? -7.124 -6.499 -1.892 1.00 98.44 119 ASN A N 1
ATOM 941 C CA . ASN A 1 119 ? -6.326 -7.082 -2.962 1.00 98.44 119 ASN A CA 1
ATOM 942 C C . ASN A 1 119 ? -7.028 -6.965 -4.319 1.00 98.44 119 ASN A C 1
ATOM 944 O O . ASN A 1 119 ? -6.454 -6.401 -5.250 1.00 98.44 119 ASN A O 1
ATOM 948 N N . ARG A 1 120 ? -8.285 -7.423 -4.432 1.00 98.25 120 ARG A N 1
ATOM 949 C CA . ARG A 1 120 ? -9.047 -7.362 -5.693 1.00 98.25 120 ARG A CA 1
ATOM 950 C C . ARG A 1 120 ? -9.243 -5.931 -6.178 1.00 98.25 120 ARG A C 1
ATOM 952 O O . ARG A 1 120 ? -9.124 -5.679 -7.376 1.00 98.25 120 ARG A O 1
ATOM 959 N N . TYR A 1 121 ? -9.513 -5.005 -5.261 1.00 98.62 121 TYR A N 1
ATOM 960 C CA . TYR A 1 121 ? -9.626 -3.584 -5.580 1.00 98.62 121 TYR A CA 1
ATOM 961 C C . TYR A 1 121 ? -8.311 -3.026 -6.148 1.00 98.62 121 TYR A C 1
ATOM 963 O O . TYR A 1 121 ? -8.292 -2.477 -7.248 1.00 98.62 121 TYR A O 1
ATOM 971 N N . ILE A 1 122 ? -7.197 -3.215 -5.437 1.00 98.38 122 ILE A N 1
ATOM 972 C CA . ILE A 1 122 ? -5.891 -2.658 -5.810 1.00 98.38 122 ILE A CA 1
ATOM 973 C C . ILE A 1 122 ? -5.324 -3.294 -7.081 1.00 98.38 122 ILE A C 1
ATOM 975 O O . ILE A 1 122 ? -4.948 -2.583 -8.017 1.00 98.38 122 ILE A O 1
ATOM 979 N N . TRP A 1 123 ? -5.289 -4.622 -7.151 1.00 98.38 123 TRP A N 1
ATOM 980 C CA . TRP A 1 123 ? -4.747 -5.337 -8.306 1.00 98.38 123 TRP A CA 1
ATOM 981 C C . TRP A 1 123 ? -5.636 -5.222 -9.546 1.00 98.38 123 TRP A C 1
ATOM 983 O O . TRP A 1 123 ? -5.138 -5.321 -10.673 1.00 98.38 123 TRP A O 1
ATOM 993 N N . GLY A 1 124 ? -6.922 -4.898 -9.372 1.00 98.06 124 GLY A N 1
ATOM 994 C CA . GLY A 1 124 ? -7.831 -4.556 -10.465 1.00 98.06 124 GLY A CA 1
ATOM 995 C C . GLY A 1 124 ? -7.324 -3.399 -11.333 1.00 98.06 124 GLY A C 1
ATOM 996 O O . GLY A 1 124 ? -7.444 -3.456 -12.556 1.00 98.06 124 GLY A O 1
ATOM 997 N N . PHE A 1 125 ? -6.652 -2.398 -10.750 1.00 98.25 125 PHE A N 1
ATOM 998 C CA . PHE A 1 125 ? -6.099 -1.261 -11.506 1.00 98.25 125 PHE A CA 1
ATOM 999 C C . PHE A 1 125 ? -4.968 -1.639 -12.471 1.00 98.25 125 PHE A C 1
ATOM 1001 O O . PHE A 1 125 ? -4.670 -0.879 -13.406 1.00 98.25 125 PHE A O 1
ATOM 1008 N N . VAL A 1 126 ? -4.329 -2.787 -12.249 1.00 96.88 126 VAL A N 1
ATOM 1009 C CA . VAL A 1 126 ? -3.247 -3.330 -13.083 1.00 96.88 126 VAL A CA 1
ATOM 1010 C C . VAL A 1 126 ? -3.668 -4.623 -13.785 1.00 96.88 126 VAL A C 1
ATOM 1012 O O . VAL A 1 126 ? -2.829 -5.394 -14.233 1.00 96.88 126 VAL A O 1
ATOM 1015 N N . ASN A 1 127 ? -4.976 -4.873 -13.914 1.00 96.25 127 ASN A N 1
ATOM 1016 C CA . ASN A 1 127 ? -5.521 -6.083 -14.539 1.00 96.25 127 ASN A CA 1
ATOM 1017 C C . ASN A 1 127 ? -4.938 -7.382 -13.946 1.00 96.25 127 ASN A C 1
ATOM 1019 O O . ASN A 1 127 ? -4.768 -8.371 -14.660 1.00 96.25 127 ASN A O 1
ATOM 1023 N N . ASN A 1 128 ? -4.631 -7.373 -12.644 1.00 94.75 128 ASN A N 1
ATOM 1024 C CA . ASN A 1 128 ? -4.002 -8.474 -11.910 1.00 94.75 128 ASN A CA 1
ATOM 1025 C C . ASN A 1 128 ? -2.650 -8.930 -12.492 1.00 94.75 128 ASN A C 1
ATOM 1027 O O . ASN A 1 128 ? -2.279 -10.093 -12.358 1.00 94.75 128 ASN A O 1
ATOM 1031 N N . LYS A 1 129 ? -1.923 -8.032 -13.169 1.00 94.31 129 LYS A N 1
ATOM 1032 C CA . LYS A 1 129 ? -0.589 -8.296 -13.716 1.00 94.31 129 LYS A CA 1
ATOM 1033 C C . LYS A 1 129 ? 0.356 -7.148 -13.356 1.00 94.31 129 LYS A C 1
ATOM 1035 O O . LYS A 1 129 ? 0.016 -6.001 -13.647 1.00 94.31 129 LYS A O 1
ATOM 1040 N N . PRO A 1 130 ? 1.534 -7.423 -12.771 1.00 96.06 130 PRO A N 1
ATOM 1041 C CA . PRO A 1 130 ? 2.506 -6.377 -12.483 1.00 96.06 130 PRO A CA 1
ATOM 1042 C C . PRO A 1 130 ? 2.915 -5.604 -13.736 1.00 96.06 130 PRO A C 1
ATOM 1044 O O . PRO A 1 130 ? 3.097 -6.174 -14.815 1.00 96.06 130 PRO A O 1
ATOM 1047 N N . ILE A 1 131 ? 3.104 -4.298 -13.579 1.00 97.06 131 ILE A N 1
ATOM 1048 C CA . ILE A 1 131 ? 3.709 -3.445 -14.601 1.00 97.06 131 ILE A CA 1
ATOM 1049 C C . ILE A 1 131 ? 5.225 -3.637 -14.527 1.00 97.06 131 ILE A C 1
ATOM 1051 O O . ILE A 1 131 ? 5.816 -3.437 -13.476 1.00 97.06 131 ILE A O 1
ATOM 1055 N N . VAL A 1 132 ? 5.872 -4.033 -15.623 1.00 96.62 132 VAL A N 1
ATOM 1056 C CA . VAL A 1 132 ? 7.329 -4.251 -15.647 1.00 96.62 132 VAL A CA 1
ATOM 1057 C C . VAL A 1 132 ? 8.006 -3.079 -16.352 1.00 96.62 132 VAL A C 1
ATOM 1059 O O . VAL A 1 132 ? 7.902 -2.951 -17.574 1.00 96.62 132 VAL A O 1
ATOM 1062 N N . SER A 1 133 ? 8.712 -2.238 -15.595 1.00 92.25 133 SER A N 1
ATOM 1063 C CA . SER A 1 133 ? 9.221 -0.952 -16.095 1.00 92.25 133 SER A CA 1
ATOM 1064 C C . SER A 1 133 ? 10.552 -1.040 -16.857 1.00 92.25 133 SER A C 1
ATOM 1066 O O . SER A 1 133 ? 10.846 -0.167 -17.672 1.00 92.25 133 SER A O 1
ATOM 1068 N N . ARG A 1 134 ? 11.349 -2.101 -16.644 1.00 95.38 134 ARG A N 1
ATOM 1069 C CA . ARG A 1 134 ? 12.639 -2.366 -17.331 1.00 95.38 134 ARG A CA 1
ATOM 1070 C C . ARG A 1 134 ? 13.629 -1.187 -17.312 1.00 95.38 134 ARG A C 1
ATOM 1072 O O . ARG A 1 134 ? 14.326 -0.931 -18.299 1.00 95.38 134 ARG A O 1
ATOM 1079 N N . PHE A 1 135 ? 13.712 -0.464 -16.198 1.00 96.31 135 PHE A N 1
ATOM 1080 C CA . PHE A 1 135 ? 14.665 0.635 -16.053 1.00 96.31 135 PHE A CA 1
ATOM 1081 C C . PHE A 1 135 ? 16.110 0.120 -16.067 1.00 96.31 135 PHE A C 1
ATOM 1083 O O . PHE A 1 135 ? 16.428 -0.894 -15.452 1.00 96.31 135 PHE A O 1
ATOM 1090 N N . ARG A 1 136 ? 17.004 0.826 -16.766 1.00 95.19 136 ARG A N 1
ATOM 1091 C CA . ARG A 1 136 ? 18.444 0.515 -16.786 1.00 95.19 136 ARG A CA 1
ATOM 1092 C C . ARG A 1 136 ? 19.218 1.298 -15.738 1.00 95.19 136 ARG A C 1
ATOM 1094 O O . ARG A 1 136 ? 20.234 0.821 -15.254 1.00 95.19 136 ARG A O 1
ATOM 1101 N N . TYR A 1 137 ? 18.748 2.498 -15.405 1.00 93.50 137 TYR A N 1
ATOM 1102 C CA . TYR A 1 137 ? 19.433 3.404 -14.491 1.00 93.50 137 TYR A CA 1
ATOM 1103 C C . TYR A 1 137 ? 18.469 3.979 -13.444 1.00 93.50 137 TYR A C 1
ATOM 1105 O O . TYR A 1 137 ? 17.343 4.325 -13.807 1.00 93.50 137 TYR A O 1
ATOM 1113 N N . PRO A 1 138 ? 18.920 4.212 -12.193 1.00 91.31 138 PRO A N 1
ATOM 1114 C CA . PRO A 1 138 ? 18.079 4.743 -11.111 1.00 91.31 138 PRO A CA 1
ATOM 1115 C C . PRO A 1 138 ? 17.347 6.037 -11.463 1.00 91.31 138 PRO A C 1
ATOM 1117 O O . PRO A 1 138 ? 16.170 6.193 -11.174 1.00 91.31 138 PRO A O 1
ATOM 1120 N N . ARG A 1 139 ? 18.026 6.948 -12.172 1.00 92.50 139 ARG A N 1
ATOM 1121 C CA . ARG A 1 139 ? 17.472 8.242 -12.609 1.00 92.50 139 ARG A CA 1
ATOM 1122 C C . ARG A 1 139 ? 16.250 8.136 -13.532 1.00 92.50 139 ARG A C 1
ATOM 1124 O O . ARG A 1 139 ? 15.627 9.151 -13.816 1.00 92.50 139 ARG A O 1
ATOM 1131 N N . GLN A 1 140 ? 15.964 6.949 -14.069 1.00 95.00 140 GLN A N 1
ATOM 1132 C CA . GLN A 1 140 ? 14.790 6.704 -14.909 1.00 95.00 140 GLN A CA 1
ATOM 1133 C C . GLN A 1 140 ? 13.548 6.360 -14.085 1.00 95.00 140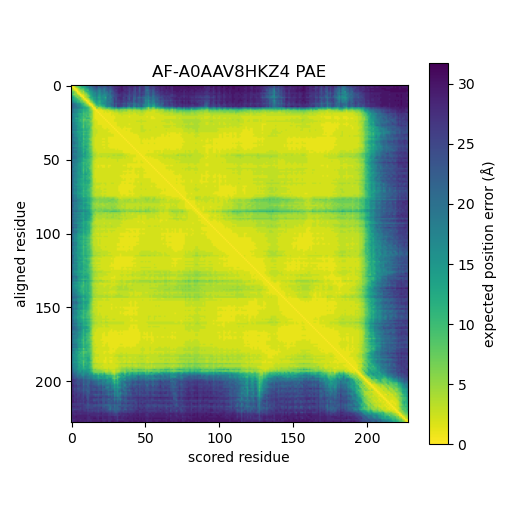 GLN A C 1
ATOM 1135 O O . GLN A 1 140 ? 12.444 6.506 -14.602 1.00 95.00 140 GLN A O 1
ATOM 1140 N N . VAL A 1 141 ? 13.723 5.912 -12.837 1.00 94.44 141 VAL A N 1
ATOM 1141 C CA . VAL A 1 141 ? 12.613 5.595 -11.939 1.00 94.44 141 VAL A CA 1
ATOM 1142 C C . VAL A 1 141 ? 11.928 6.914 -11.561 1.00 94.44 141 VAL A C 1
ATOM 1144 O O . VAL A 1 141 ? 12.567 7.783 -10.960 1.00 94.44 141 VAL A O 1
ATOM 1147 N N . PRO A 1 142 ? 10.658 7.127 -11.941 1.00 95.75 142 PRO A N 1
ATOM 1148 C CA . PRO A 1 142 ? 9.972 8.377 -11.654 1.00 95.75 142 PRO A CA 1
ATOM 1149 C C . PRO A 1 142 ? 9.611 8.477 -10.165 1.00 95.75 142 PRO A C 1
ATOM 1151 O O . PRO A 1 142 ? 9.619 7.499 -9.435 1.00 95.75 142 PRO A O 1
ATOM 1154 N N . ILE A 1 143 ? 9.229 9.667 -9.699 1.00 93.25 143 ILE A N 1
ATOM 1155 C CA . ILE A 1 143 ? 8.728 9.853 -8.319 1.00 93.25 143 ILE A CA 1
ATOM 1156 C C . ILE A 1 143 ? 7.249 9.429 -8.199 1.00 93.25 143 ILE A C 1
ATOM 1158 O O . ILE A 1 143 ? 6.758 9.109 -7.119 1.00 93.25 143 ILE A O 1
ATOM 1162 N N . LYS A 1 144 ? 6.515 9.459 -9.315 1.00 94.75 144 LYS A N 1
ATOM 1163 C CA . LYS A 1 144 ? 5.113 9.039 -9.440 1.00 94.75 144 LYS A CA 1
ATOM 1164 C C . LYS A 1 144 ? 4.790 8.729 -10.901 1.00 94.75 144 LYS A C 1
ATOM 1166 O O . LYS A 1 144 ? 5.461 9.224 -11.803 1.00 94.75 144 LYS A O 1
ATOM 1171 N N . THR A 1 145 ? 3.723 7.974 -11.139 1.00 98.06 145 THR A N 1
ATOM 1172 C CA . THR A 1 145 ? 3.250 7.612 -12.487 1.00 98.06 145 THR A CA 1
ATOM 1173 C C . THR A 1 145 ? 1.795 8.023 -12.702 1.00 98.06 145 THR A C 1
ATOM 1175 O O . THR A 1 145 ? 1.045 8.216 -11.746 1.00 98.06 145 THR A O 1
ATOM 1178 N N . SER A 1 146 ? 1.355 8.097 -13.961 1.00 98.06 146 SER A N 1
ATOM 1179 C CA . SER A 1 146 ? -0.057 8.339 -14.307 1.00 98.06 146 SER A CA 1
ATOM 1180 C C . SER A 1 146 ? -0.997 7.271 -13.726 1.00 98.06 146 SER A C 1
ATOM 1182 O O . SER A 1 146 ? -2.124 7.566 -13.317 1.00 98.06 146 SER A O 1
ATOM 1184 N N . LYS A 1 147 ? -0.521 6.022 -13.624 1.00 98.25 147 LYS A N 1
ATOM 1185 C CA . LYS A 1 147 ? -1.246 4.933 -12.961 1.00 98.25 147 LYS A CA 1
ATOM 1186 C C . LYS A 1 147 ? -1.404 5.204 -11.463 1.00 98.25 147 LYS A C 1
ATOM 1188 O O . LYS A 1 147 ? -2.524 5.120 -10.964 1.00 98.25 147 LYS A O 1
ATOM 1193 N N . ALA A 1 148 ? -0.332 5.602 -10.775 1.00 98.56 148 ALA A N 1
ATOM 1194 C CA . ALA A 1 148 ? -0.394 5.974 -9.362 1.00 98.56 148 ALA A CA 1
ATOM 1195 C C . ALA A 1 148 ? -1.313 7.183 -9.117 1.00 98.56 148 ALA A C 1
ATOM 1197 O O . ALA A 1 148 ? -2.064 7.198 -8.146 1.00 98.56 148 ALA A O 1
ATOM 1198 N N . GLU A 1 149 ? -1.324 8.172 -10.018 1.00 98.69 149 GLU A N 1
ATOM 1199 C CA . GLU A 1 149 ? -2.263 9.301 -9.951 1.00 98.69 149 GLU A CA 1
ATOM 1200 C C . GLU A 1 149 ? -3.722 8.858 -10.088 1.00 98.69 149 GLU A C 1
ATOM 1202 O O . GLU A 1 149 ? -4.590 9.372 -9.384 1.00 98.69 149 GLU A O 1
ATOM 1207 N N . THR A 1 150 ? -3.995 7.892 -10.965 1.00 98.69 150 THR A N 1
ATOM 1208 C CA . THR A 1 150 ? -5.342 7.331 -11.144 1.00 98.69 150 THR A CA 1
ATOM 1209 C C . THR A 1 150 ? -5.810 6.611 -9.882 1.00 98.69 150 THR A C 1
ATOM 1211 O O . THR A 1 150 ? -6.902 6.891 -9.391 1.00 98.69 150 THR A O 1
ATOM 1214 N N . ILE A 1 151 ? -4.966 5.738 -9.324 1.00 98.69 151 ILE A N 1
ATOM 1215 C CA . ILE A 1 151 ? -5.273 4.985 -8.099 1.00 98.69 151 ILE A CA 1
ATOM 1216 C C . ILE A 1 151 ? -5.447 5.944 -6.915 1.00 98.69 151 ILE A C 1
ATOM 1218 O O . ILE A 1 151 ? -6.425 5.850 -6.179 1.00 98.69 151 ILE A O 1
ATOM 1222 N N . SER A 1 152 ? -4.545 6.918 -6.768 1.00 98.81 152 SER A N 1
ATOM 1223 C CA . SER A 1 152 ? -4.611 7.941 -5.721 1.00 98.81 152 SER A CA 1
ATOM 1224 C C . SER A 1 152 ? -5.916 8.736 -5.776 1.00 98.81 152 SER A C 1
ATOM 1226 O O . SER A 1 152 ? -6.588 8.875 -4.756 1.00 98.81 152 SER A O 1
ATOM 1228 N N . LYS A 1 153 ? -6.330 9.200 -6.963 1.00 98.81 153 LYS A N 1
ATOM 1229 C CA . LYS A 1 153 ? -7.610 9.907 -7.136 1.00 98.81 153 LYS A CA 1
ATOM 1230 C C . LYS A 1 153 ? -8.805 9.046 -6.726 1.00 98.81 153 LYS A C 1
ATOM 1232 O O . LYS A 1 153 ? -9.729 9.575 -6.111 1.00 98.81 153 LYS A O 1
ATOM 1237 N N . ASP A 1 154 ? -8.798 7.753 -7.049 1.00 98.81 154 ASP A N 1
ATOM 1238 C CA . ASP A 1 154 ? -9.888 6.852 -6.660 1.00 98.81 154 ASP A CA 1
ATOM 1239 C C . ASP A 1 154 ? -9.919 6.603 -5.147 1.00 98.81 154 ASP A C 1
ATOM 1241 O O . ASP A 1 154 ? -10.960 6.776 -4.516 1.00 98.81 154 ASP A O 1
ATOM 1245 N N . MET A 1 155 ? -8.763 6.325 -4.537 1.00 98.69 155 MET A N 1
ATOM 1246 C CA . MET A 1 155 ? -8.645 6.167 -3.086 1.00 98.69 155 MET A CA 1
ATOM 1247 C C . MET A 1 155 ? -9.122 7.416 -2.332 1.00 98.69 155 MET A C 1
ATOM 1249 O O . MET A 1 155 ? -9.883 7.302 -1.372 1.00 98.69 155 MET A O 1
ATOM 1253 N N . ILE A 1 156 ? -8.726 8.611 -2.787 1.00 98.69 156 ILE A N 1
ATOM 1254 C CA . ILE A 1 156 ? -9.167 9.884 -2.197 1.00 98.69 156 ILE A CA 1
ATOM 1255 C C . ILE A 1 156 ? -10.684 10.048 -2.340 1.00 98.69 156 ILE A C 1
ATOM 1257 O O . ILE A 1 156 ? -11.349 10.421 -1.375 1.00 98.69 156 ILE A O 1
ATOM 1261 N N . ARG A 1 157 ? -11.255 9.730 -3.512 1.00 98.56 157 ARG A N 1
ATOM 1262 C CA . ARG A 1 157 ? -12.712 9.771 -3.737 1.00 98.56 157 ARG A CA 1
ATOM 1263 C C . ARG A 1 157 ? -13.462 8.834 -2.788 1.00 98.56 157 ARG A C 1
ATOM 1265 O O . ARG A 1 157 ? -14.548 9.176 -2.333 1.00 98.56 157 ARG A O 1
ATOM 1272 N N . ARG A 1 158 ? -12.866 7.687 -2.459 1.00 98.38 158 ARG A N 1
ATOM 1273 C CA . ARG A 1 158 ? -13.382 6.705 -1.491 1.00 98.38 158 ARG A CA 1
ATOM 1274 C C . ARG A 1 158 ? -13.137 7.094 -0.029 1.00 98.38 158 ARG A C 1
ATOM 1276 O O . ARG A 1 158 ? -13.487 6.342 0.872 1.00 98.38 158 ARG A O 1
ATOM 1283 N N . GLY A 1 159 ? -12.558 8.267 0.220 1.00 98.25 159 GLY A N 1
ATOM 1284 C CA . GLY A 1 159 ? -12.363 8.822 1.556 1.00 98.25 159 GLY A CA 1
ATOM 1285 C C . GLY A 1 159 ? -11.048 8.434 2.230 1.00 98.25 159 GLY A C 1
ATOM 1286 O O . GLY A 1 159 ? -10.840 8.822 3.381 1.00 98.25 159 GLY A O 1
ATOM 1287 N N . LEU A 1 160 ? -10.148 7.711 1.549 1.00 98.44 160 LEU A N 1
ATOM 1288 C CA . LEU A 1 160 ? -8.817 7.449 2.092 1.00 98.44 160 LEU A CA 1
ATOM 1289 C C . LEU A 1 160 ? -8.016 8.757 2.163 1.00 98.44 160 LEU A C 1
ATOM 1291 O O . LEU A 1 160 ? -8.054 9.611 1.274 1.00 98.44 160 LEU A O 1
ATOM 1295 N N . ARG A 1 161 ? -7.242 8.894 3.234 1.00 97.31 161 ARG A N 1
ATOM 1296 C CA . ARG A 1 161 ? -6.393 10.042 3.551 1.00 97.31 161 ARG A CA 1
ATOM 1297 C C . ARG A 1 161 ? -4.925 9.662 3.458 1.00 97.31 161 ARG A C 1
ATOM 1299 O O . ARG A 1 161 ? -4.558 8.499 3.594 1.00 97.31 161 ARG A O 1
ATOM 1306 N N . CYS A 1 162 ? -4.065 10.661 3.266 1.00 95.94 162 CYS A N 1
ATOM 1307 C CA . CYS A 1 162 ? -2.612 10.469 3.185 1.00 95.94 162 CYS A CA 1
ATOM 1308 C C . CYS A 1 162 ? -2.141 9.532 2.050 1.00 95.94 162 CYS A C 1
ATOM 1310 O O . CYS A 1 162 ? -1.035 9.004 2.118 1.00 95.94 162 CYS A O 1
ATOM 1312 N N . VAL A 1 163 ? -2.945 9.382 0.995 1.00 98.00 163 VAL A N 1
ATOM 1313 C CA . VAL A 1 163 ? -2.711 8.503 -0.165 1.00 98.00 163 VAL A CA 1
ATOM 1314 C C . VAL A 1 163 ? -2.461 9.312 -1.445 1.00 98.00 163 VAL A C 1
ATOM 1316 O O . VAL A 1 163 ? -3.092 9.104 -2.480 1.00 98.00 163 VAL A O 1
ATOM 1319 N N . GLY A 1 164 ? -1.562 10.298 -1.373 1.00 98.06 164 GLY A N 1
ATOM 1320 C CA . GLY A 1 164 ? -1.168 11.098 -2.540 1.00 98.06 164 GLY A CA 1
ATOM 1321 C C . GLY A 1 164 ? -0.414 10.268 -3.597 1.00 98.06 164 GLY A C 1
ATOM 1322 O O . GLY A 1 164 ? 0.098 9.198 -3.266 1.00 98.06 164 GLY A O 1
ATOM 1323 N N . PRO A 1 165 ? -0.273 10.747 -4.850 1.00 98.38 165 PRO A N 1
ATOM 1324 C CA . PRO A 1 165 ? 0.293 9.946 -5.941 1.00 98.38 165 PRO A CA 1
ATOM 1325 C C . PRO A 1 165 ? 1.692 9.382 -5.678 1.00 98.38 165 PRO A C 1
ATOM 1327 O O . PRO A 1 165 ? 1.969 8.259 -6.077 1.00 98.38 165 PRO A O 1
ATOM 1330 N N . THR A 1 166 ? 2.559 10.122 -4.981 1.00 98.00 166 THR A N 1
ATOM 1331 C CA . THR A 1 166 ? 3.892 9.635 -4.587 1.00 98.00 166 THR A CA 1
ATOM 1332 C C . THR A 1 166 ? 3.797 8.475 -3.596 1.00 98.00 166 THR A C 1
ATOM 1334 O O . THR A 1 166 ? 4.439 7.454 -3.795 1.00 98.00 166 THR A O 1
ATOM 1337 N N . VAL A 1 167 ? 2.941 8.586 -2.570 1.00 98.06 167 VAL A N 1
ATOM 1338 C CA . VAL A 1 167 ? 2.709 7.508 -1.589 1.00 98.06 167 VAL A CA 1
ATOM 1339 C C . VAL A 1 167 ? 2.148 6.268 -2.276 1.00 98.06 167 VAL A C 1
ATOM 1341 O O . VAL A 1 167 ? 2.594 5.157 -2.010 1.00 98.06 167 VAL A O 1
ATOM 1344 N N . VAL A 1 168 ? 1.182 6.460 -3.176 1.00 98.75 168 VAL A N 1
ATOM 1345 C CA . VAL A 1 168 ? 0.576 5.362 -3.931 1.00 98.75 168 VAL A CA 1
ATOM 1346 C C . VAL A 1 168 ? 1.588 4.712 -4.865 1.00 98.75 168 VAL A C 1
ATOM 1348 O O . VAL A 1 168 ? 1.581 3.494 -4.993 1.00 98.75 168 VAL A O 1
ATOM 1351 N N . TYR A 1 169 ? 2.485 5.482 -5.480 1.00 98.62 169 TYR A N 1
ATOM 1352 C CA . TYR A 1 169 ? 3.526 4.905 -6.321 1.00 98.62 169 TYR A CA 1
ATOM 1353 C C . TYR A 1 169 ? 4.530 4.080 -5.511 1.00 98.62 169 TYR A C 1
ATOM 1355 O O . TYR A 1 169 ? 4.805 2.944 -5.885 1.00 98.62 169 TYR A O 1
ATOM 1363 N N . THR A 1 170 ? 4.977 4.576 -4.353 1.00 98.38 170 THR A N 1
ATOM 1364 C CA . THR A 1 170 ? 5.779 3.775 -3.417 1.00 98.38 170 THR A CA 1
ATOM 1365 C C . THR A 1 170 ? 5.046 2.492 -3.022 1.00 98.38 170 THR A C 1
ATOM 1367 O O . THR A 1 170 ? 5.621 1.410 -3.083 1.00 98.38 170 THR A O 1
ATOM 1370 N N . PHE A 1 171 ? 3.763 2.585 -2.664 1.00 98.69 171 PHE A N 1
ATOM 1371 C CA . PHE A 1 171 ? 2.947 1.416 -2.335 1.00 98.69 171 PHE A CA 1
ATOM 1372 C C . PHE A 1 171 ? 2.907 0.411 -3.494 1.00 98.69 171 PHE A C 1
ATOM 1374 O O . PHE A 1 171 ? 3.093 -0.782 -3.271 1.00 98.69 171 PHE A O 1
ATOM 1381 N N . MET A 1 172 ? 2.729 0.884 -4.733 1.00 98.62 172 MET A N 1
ATOM 1382 C CA . MET A 1 172 ? 2.740 0.028 -5.920 1.00 98.62 172 MET A CA 1
ATOM 1383 C C . MET A 1 172 ? 4.073 -0.702 -6.100 1.00 98.62 172 MET A C 1
ATOM 1385 O O . MET A 1 172 ? 4.068 -1.870 -6.481 1.00 98.62 172 MET A O 1
ATOM 1389 N N . GLN A 1 173 ? 5.193 -0.019 -5.853 1.00 98.38 173 GLN A N 1
ATOM 1390 C CA . GLN A 1 173 ? 6.532 -0.601 -5.951 1.00 98.38 173 GLN A CA 1
ATOM 1391 C C . GLN A 1 173 ? 6.738 -1.679 -4.891 1.00 98.38 173 GLN A C 1
ATOM 1393 O O . GLN A 1 173 ? 7.118 -2.800 -5.207 1.00 98.38 173 GLN A O 1
ATOM 1398 N N . VAL A 1 174 ? 6.431 -1.365 -3.632 1.00 98.00 174 VAL A N 1
ATOM 1399 C CA . VAL A 1 174 ? 6.656 -2.295 -2.521 1.00 98.00 174 VAL A CA 1
ATOM 1400 C C . VAL A 1 174 ? 5.737 -3.513 -2.620 1.00 98.00 174 VAL A C 1
ATOM 1402 O O . VAL A 1 174 ? 6.204 -4.626 -2.433 1.00 98.00 174 VAL A O 1
ATOM 1405 N N . ALA A 1 175 ? 4.457 -3.325 -2.952 1.00 98.12 175 ALA A N 1
ATOM 1406 C CA . ALA A 1 175 ? 3.477 -4.412 -3.045 1.00 98.12 175 ALA A CA 1
ATOM 1407 C C . ALA A 1 175 ? 3.547 -5.218 -4.361 1.00 98.12 175 ALA A C 1
ATOM 1409 O O . ALA A 1 175 ? 2.707 -6.090 -4.594 1.00 98.12 175 ALA A O 1
ATOM 1410 N N . GLY A 1 176 ? 4.494 -4.899 -5.250 1.00 97.62 176 GLY A N 1
ATOM 1411 C CA . GLY A 1 176 ? 4.701 -5.621 -6.506 1.00 97.62 176 GLY A CA 1
ATOM 1412 C C . GLY A 1 176 ? 3.659 -5.354 -7.595 1.00 97.62 176 GLY A C 1
ATOM 1413 O O . GLY A 1 176 ? 3.607 -6.085 -8.582 1.00 97.62 176 GLY A O 1
ATOM 1414 N N . LEU A 1 177 ? 2.850 -4.293 -7.477 1.00 98.06 177 LEU A N 1
ATOM 1415 C CA . LEU A 1 177 ? 1.999 -3.834 -8.586 1.00 98.06 177 LEU A CA 1
ATOM 1416 C C . LEU A 1 177 ? 2.842 -3.319 -9.757 1.00 98.06 177 LEU A C 1
ATOM 1418 O O . LEU A 1 177 ? 2.407 -3.363 -10.910 1.00 98.06 177 LEU A O 1
ATOM 1422 N N . THR A 1 178 ? 4.029 -2.799 -9.455 1.00 97.50 178 THR A N 1
ATOM 1423 C CA . THR A 1 178 ? 5.059 -2.484 -10.438 1.00 97.50 178 THR A CA 1
ATOM 1424 C C . THR A 1 178 ? 6.361 -3.155 -10.028 1.00 97.50 178 THR A C 1
ATOM 1426 O O . THR A 1 178 ? 6.737 -3.137 -8.858 1.00 97.50 178 THR A O 1
ATOM 1429 N N . ASN A 1 179 ? 7.046 -3.750 -10.997 1.00 97.06 179 ASN A N 1
ATOM 1430 C CA . ASN A 1 179 ? 8.409 -4.218 -10.844 1.00 97.06 179 ASN A CA 1
ATOM 1431 C C . ASN A 1 179 ? 9.343 -3.152 -11.420 1.00 97.06 179 ASN A C 1
ATOM 1433 O 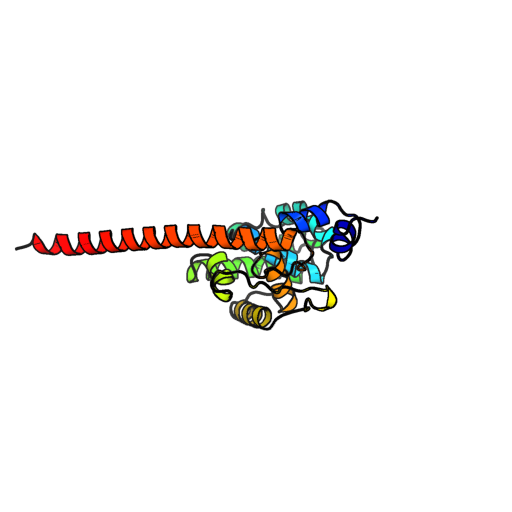O . ASN A 1 179 ? 9.551 -3.064 -12.638 1.00 97.06 179 ASN A O 1
ATOM 1437 N N . ASP A 1 180 ? 9.871 -2.340 -10.509 1.00 96.81 180 ASP A N 1
ATOM 1438 C CA . ASP A 1 180 ? 10.780 -1.237 -10.807 1.00 96.81 180 ASP A CA 1
ATOM 1439 C C . ASP A 1 180 ? 12.233 -1.559 -10.443 1.00 96.81 180 ASP A C 1
ATOM 1441 O O . ASP A 1 180 ? 13.079 -0.662 -10.458 1.00 96.81 180 ASP A O 1
ATOM 1445 N N . HIS A 1 181 ? 12.541 -2.829 -10.147 1.00 96.00 181 HIS A N 1
ATOM 1446 C CA . HIS A 1 181 ? 13.928 -3.278 -10.072 1.00 96.00 181 HIS A CA 1
ATOM 1447 C C . HIS A 1 181 ? 14.637 -2.896 -11.373 1.00 96.00 181 HIS A C 1
ATOM 1449 O O . HIS A 1 181 ? 14.069 -3.000 -12.468 1.00 96.00 181 HIS A O 1
ATOM 1455 N N . LEU A 1 182 ? 15.886 -2.441 -11.266 1.00 96.38 182 LEU A N 1
ATOM 1456 C CA . LEU A 1 182 ? 16.697 -2.231 -12.460 1.00 96.38 182 LEU A CA 1
ATOM 1457 C C . LEU A 1 182 ? 16.884 -3.567 -13.173 1.00 96.38 182 LEU A C 1
ATOM 1459 O O . LEU A 1 182 ? 16.996 -4.599 -12.522 1.00 96.38 182 LEU A O 1
ATOM 1463 N N . VAL A 1 183 ? 17.005 -3.554 -14.499 1.00 95.38 183 VAL A N 1
ATOM 1464 C CA . VAL A 1 183 ? 17.244 -4.789 -15.271 1.00 95.38 183 VAL A CA 1
ATOM 1465 C C . VAL A 1 183 ? 18.543 -5.506 -14.884 1.00 95.38 183 VAL A C 1
ATOM 1467 O O . VAL A 1 183 ? 18.706 -6.673 -15.204 1.00 95.38 183 VAL A O 1
ATOM 1470 N N . SER A 1 184 ? 19.472 -4.811 -14.221 1.00 94.50 184 SER A N 1
ATOM 1471 C CA . SER A 1 184 ? 20.712 -5.374 -13.678 1.00 94.50 184 SER A CA 1
ATOM 1472 C C . SER A 1 184 ? 20.577 -5.904 -12.246 1.00 94.50 184 SER A C 1
ATOM 1474 O O . SER A 1 184 ? 21.527 -6.473 -11.724 1.00 94.50 184 SER A O 1
ATOM 1476 N N . CYS A 1 185 ? 19.442 -5.689 -11.579 1.00 94.12 185 CYS A N 1
ATOM 1477 C CA . CYS A 1 185 ? 19.188 -6.216 -10.244 1.00 94.12 185 CYS A CA 1
ATOM 1478 C C . CYS A 1 185 ? 18.759 -7.684 -10.340 1.00 94.12 185 CYS A C 1
ATOM 1480 O O . CYS A 1 185 ? 17.828 -8.010 -11.074 1.00 94.12 185 CYS A O 1
ATOM 1482 N N . PHE A 1 186 ? 19.362 -8.565 -9.538 1.00 93.75 186 PHE A N 1
ATOM 1483 C CA . PHE A 1 186 ? 19.000 -9.988 -9.507 1.00 93.75 186 PHE A CA 1
ATOM 1484 C C . PHE A 1 186 ? 17.533 -10.234 -9.095 1.00 93.75 186 PHE A C 1
ATOM 1486 O O . PHE A 1 186 ? 16.941 -11.255 -9.448 1.00 93.75 186 PHE A O 1
ATOM 1493 N N . CYS A 1 187 ? 16.914 -9.291 -8.375 1.00 93.62 187 CYS A N 1
ATOM 1494 C CA . CYS A 1 187 ? 15.501 -9.369 -8.013 1.00 93.62 187 CYS A CA 1
ATOM 1495 C C . CYS A 1 187 ? 14.549 -9.057 -9.180 1.00 93.62 187 CYS A C 1
ATOM 1497 O O . CYS A 1 187 ? 13.359 -9.364 -9.076 1.00 93.62 187 CYS A O 1
ATOM 1499 N N . PHE A 1 188 ? 15.041 -8.497 -10.294 1.00 94.38 188 PHE A N 1
ATOM 1500 C CA . PHE A 1 188 ? 14.218 -8.193 -11.464 1.00 94.38 188 PHE A CA 1
ATOM 1501 C C . PHE A 1 188 ? 13.548 -9.457 -12.012 1.00 94.38 188 PHE A C 1
ATOM 1503 O O . PHE A 1 188 ? 12.317 -9.537 -12.028 1.00 94.38 188 PHE A O 1
ATOM 1510 N N . ASP A 1 189 ? 14.343 -10.467 -12.377 1.00 92.94 189 ASP A N 1
ATOM 1511 C CA . ASP A 1 189 ? 13.831 -11.733 -12.910 1.00 92.94 189 ASP A CA 1
ATOM 1512 C C . ASP A 1 189 ? 13.081 -12.536 -11.842 1.00 92.94 189 ASP A C 1
ATOM 1514 O O . ASP A 1 189 ? 12.048 -13.143 -12.132 1.00 92.94 189 ASP A O 1
ATOM 1518 N N . LYS A 1 190 ? 13.534 -12.478 -10.580 1.00 93.31 190 LYS A N 1
ATOM 1519 C CA . LYS A 1 190 ? 12.831 -13.088 -9.439 1.00 93.31 190 LYS A CA 1
ATOM 1520 C C . LYS A 1 190 ? 11.377 -12.608 -9.360 1.00 93.31 190 LYS A C 1
ATOM 1522 O O . LYS A 1 190 ? 10.467 -13.434 -9.319 1.00 93.31 190 LYS A O 1
ATOM 1527 N N . CYS A 1 191 ? 11.149 -11.294 -9.381 1.00 91.44 191 CYS A N 1
ATOM 1528 C CA . CYS A 1 191 ? 9.803 -10.724 -9.273 1.00 91.44 191 CYS A CA 1
ATOM 1529 C C . CYS A 1 191 ? 8.956 -10.987 -10.528 1.00 91.44 191 CYS A C 1
ATOM 1531 O O . CYS A 1 191 ? 7.755 -11.231 -10.413 1.00 91.44 191 CYS A O 1
ATOM 1533 N N . VAL A 1 192 ? 9.565 -10.999 -11.723 1.00 90.06 192 VAL A N 1
ATOM 1534 C CA . VAL A 1 192 ? 8.867 -11.391 -12.963 1.00 90.06 192 VAL A CA 1
ATOM 1535 C C . VAL A 1 192 ? 8.364 -12.837 -12.878 1.00 90.06 192 VAL A C 1
ATOM 1537 O O . VAL A 1 192 ? 7.213 -13.102 -13.225 1.00 90.06 192 VAL A O 1
ATOM 1540 N N . ASN A 1 193 ? 9.187 -13.757 -12.373 1.00 88.88 193 ASN A N 1
ATOM 1541 C CA . ASN A 1 193 ? 8.834 -15.175 -12.262 1.00 88.88 193 ASN A CA 1
ATOM 1542 C C . ASN A 1 193 ? 7.789 -15.455 -11.171 1.00 88.88 193 ASN A C 1
ATOM 1544 O O . ASN A 1 193 ? 6.973 -16.359 -11.318 1.00 88.88 193 ASN A O 1
ATOM 1548 N N . MET A 1 194 ? 7.765 -14.677 -10.087 1.00 86.19 194 MET A N 1
ATOM 1549 C CA . MET A 1 194 ? 6.693 -14.774 -9.084 1.00 86.19 194 MET A CA 1
ATOM 1550 C C . MET A 1 194 ? 5.336 -14.321 -9.641 1.00 86.19 194 MET A C 1
ATOM 1552 O O . MET A 1 194 ? 4.290 -14.839 -9.262 1.00 86.19 194 MET A O 1
ATOM 1556 N N . ALA A 1 195 ? 5.337 -13.363 -10.569 1.00 78.56 195 ALA A N 1
ATOM 1557 C CA . ALA A 1 195 ? 4.109 -12.857 -11.167 1.00 78.56 195 ALA A CA 1
ATOM 1558 C C . ALA A 1 195 ? 3.428 -13.871 -12.100 1.00 78.56 195 ALA A C 1
ATOM 1560 O O . ALA A 1 195 ? 2.197 -13.904 -12.184 1.00 78.56 195 ALA A O 1
ATOM 1561 N N . SER A 1 196 ? 4.205 -14.692 -12.815 1.00 71.88 196 SER A N 1
ATOM 1562 C CA . SER A 1 196 ? 3.657 -15.714 -13.712 1.00 71.88 196 SER A CA 1
ATOM 1563 C C . SER A 1 196 ? 2.971 -16.837 -12.934 1.00 71.88 196 SER A C 1
ATOM 1565 O O . SER A 1 196 ? 1.834 -17.180 -13.263 1.00 71.88 196 SER A O 1
ATOM 1567 N N . THR A 1 197 ? 3.577 -17.321 -11.847 1.00 66.06 197 THR A N 1
ATOM 1568 C CA . THR A 1 197 ? 3.027 -18.417 -11.028 1.00 66.06 197 THR A CA 1
ATOM 1569 C C . THR A 1 197 ? 1.721 -18.047 -10.313 1.00 66.06 197 THR A C 1
ATOM 1571 O O . THR A 1 197 ? 0.801 -18.866 -10.252 1.00 66.06 197 THR A O 1
ATOM 1574 N N . CYS A 1 198 ? 1.573 -16.800 -9.847 1.00 58.72 198 CYS A N 1
ATOM 1575 C CA . CYS A 1 198 ? 0.309 -16.303 -9.283 1.00 58.72 198 CYS A CA 1
ATOM 1576 C C . CYS A 1 198 ? -0.807 -16.167 -10.332 1.00 58.72 198 CYS A C 1
ATOM 1578 O O . CYS A 1 198 ? -1.993 -16.248 -10.006 1.00 58.72 198 CYS A O 1
ATOM 1580 N N . SER A 1 199 ? -0.462 -15.934 -11.602 1.00 56.88 199 SER A N 1
ATOM 1581 C CA . SER A 1 199 ? -1.465 -15.768 -12.658 1.00 56.88 199 SER A CA 1
ATOM 1582 C C . SER A 1 199 ? -2.093 -17.090 -13.102 1.00 56.88 199 SER A C 1
ATOM 1584 O O . SER A 1 199 ? -3.231 -17.088 -13.574 1.00 56.88 199 SER A O 1
ATOM 1586 N N . ASP A 1 200 ? -1.384 -18.205 -12.922 1.00 55.53 200 ASP A N 1
ATOM 1587 C CA . ASP A 1 200 ? -1.857 -19.529 -13.322 1.00 55.53 200 ASP A CA 1
ATOM 1588 C C . ASP A 1 200 ? -2.743 -20.173 -12.245 1.00 55.53 200 ASP A C 1
ATOM 1590 O O . ASP A 1 200 ? -3.823 -20.661 -12.572 1.00 55.53 200 ASP A O 1
ATOM 1594 N N . THR A 1 201 ? -2.411 -20.014 -10.959 1.00 53.19 201 THR A N 1
ATOM 1595 C CA . THR A 1 201 ? -3.287 -20.422 -9.837 1.00 53.19 201 THR A CA 1
ATOM 1596 C C . THR A 1 201 ? -4.638 -19.694 -9.857 1.00 53.19 201 THR A C 1
ATOM 1598 O O . THR A 1 201 ? -5.692 -20.314 -9.723 1.00 53.19 201 THR A O 1
ATOM 1601 N N . ASN A 1 202 ? -4.646 -18.389 -10.153 1.00 52.88 202 ASN A N 1
ATOM 1602 C CA . ASN A 1 202 ? -5.886 -17.612 -10.279 1.00 52.88 202 ASN A CA 1
ATOM 1603 C C . ASN A 1 202 ? -6.764 -18.020 -11.483 1.00 52.88 202 ASN A C 1
ATOM 1605 O O . ASN A 1 202 ? -7.973 -17.767 -11.477 1.00 52.88 202 ASN A O 1
ATOM 1609 N N . LYS A 1 203 ? -6.191 -18.605 -12.547 1.00 51.47 203 LYS A N 1
ATOM 1610 C CA . LYS A 1 203 ? -6.979 -19.148 -13.673 1.00 51.47 203 LYS A CA 1
ATOM 1611 C C . LYS A 1 203 ? -7.646 -20.462 -13.287 1.00 51.47 203 LYS A C 1
ATOM 1613 O O . LYS A 1 203 ? -8.806 -20.662 -13.640 1.00 51.47 203 LYS A O 1
ATOM 1618 N N . GLU A 1 204 ? -6.933 -21.323 -12.568 1.00 49.66 204 GLU A N 1
ATOM 1619 C CA . GLU A 1 204 ? -7.458 -22.603 -12.088 1.00 49.66 204 GLU A CA 1
ATOM 1620 C C . GLU A 1 204 ? -8.615 -22.393 -11.104 1.00 49.66 204 GLU A C 1
ATOM 1622 O O . GLU A 1 204 ? -9.681 -22.982 -11.285 1.00 49.66 204 GLU A O 1
ATOM 1627 N N . GLU A 1 205 ? -8.476 -21.465 -10.151 1.00 53.88 205 GLU A N 1
ATOM 1628 C CA . GLU A 1 205 ? -9.550 -21.124 -9.206 1.00 53.88 205 GLU A CA 1
ATOM 1629 C C . GLU A 1 205 ? -10.779 -20.524 -9.903 1.00 53.88 205 GLU A C 1
ATOM 1631 O O . GLU A 1 205 ? -11.909 -20.919 -9.615 1.00 53.88 205 GLU A O 1
ATOM 1636 N N . LYS A 1 206 ? -10.590 -19.625 -10.882 1.00 54.34 206 LYS A N 1
ATOM 1637 C CA . LYS A 1 206 ? -11.710 -19.075 -11.670 1.00 54.34 206 LYS A CA 1
ATOM 1638 C C . LYS A 1 206 ? -12.415 -20.134 -12.512 1.00 54.34 206 LYS A C 1
ATOM 1640 O O . LYS A 1 206 ? -13.634 -20.072 -12.655 1.00 54.34 206 LYS A O 1
ATOM 1645 N N . SER A 1 207 ? -11.668 -21.087 -13.066 1.00 48.44 207 SER A N 1
ATOM 1646 C CA . SER A 1 207 ? -12.235 -22.202 -13.829 1.00 48.44 207 SER A CA 1
ATOM 1647 C C . SER A 1 207 ? -13.045 -23.136 -12.919 1.00 48.44 207 SER A C 1
ATOM 1649 O O . SER A 1 207 ? -14.154 -23.540 -13.270 1.00 48.44 207 SER A O 1
ATOM 1651 N N . ALA A 1 208 ? -12.549 -23.399 -11.705 1.00 51.88 208 ALA A N 1
ATOM 1652 C CA . ALA A 1 208 ? -13.244 -24.200 -10.700 1.00 51.88 208 ALA A CA 1
ATOM 1653 C C . ALA A 1 208 ? -14.527 -23.521 -10.179 1.00 51.88 208 ALA A C 1
ATOM 1655 O O . ALA A 1 208 ? -15.556 -24.182 -10.032 1.00 51.88 208 ALA A O 1
ATOM 1656 N N . GLU A 1 209 ? -14.497 -22.207 -9.942 1.00 58.84 209 GLU A N 1
ATOM 1657 C CA . GLU A 1 209 ? -15.661 -21.437 -9.483 1.00 58.84 209 GLU A CA 1
ATOM 1658 C C . GLU A 1 209 ? -16.741 -21.337 -10.576 1.00 58.84 209 GLU A C 1
ATOM 1660 O O . GLU A 1 209 ? -17.933 -21.505 -10.308 1.00 58.84 209 GLU A O 1
ATOM 1665 N N . GLN A 1 210 ? -16.327 -21.149 -11.836 1.00 65.25 210 GLN A N 1
ATOM 1666 C CA . GLN A 1 210 ? -17.231 -21.165 -12.986 1.00 65.25 210 GLN A CA 1
ATOM 1667 C C . GLN A 1 210 ? -17.862 -22.553 -13.185 1.00 65.25 210 GLN A C 1
ATOM 1669 O O . GLN A 1 210 ? -19.062 -22.643 -13.439 1.00 65.25 210 GLN A O 1
ATOM 1674 N N . GLY A 1 211 ? -17.087 -23.630 -13.012 1.00 63.66 211 GLY A N 1
ATOM 1675 C CA . GLY A 1 211 ? -17.586 -25.006 -13.079 1.00 63.66 211 GLY A CA 1
ATOM 1676 C C . GLY A 1 211 ? -18.638 -25.309 -12.009 1.00 63.66 211 GLY A C 1
ATOM 1677 O O . GLY A 1 211 ? -19.693 -25.856 -12.322 1.00 63.66 211 GLY A O 1
ATOM 1678 N N . LYS A 1 212 ? -18.415 -24.878 -10.759 1.00 68.94 212 LYS A N 1
ATOM 1679 C CA . LYS A 1 212 ? -19.409 -25.015 -9.677 1.00 68.94 212 LYS A CA 1
ATOM 1680 C C . LYS A 1 212 ? -20.698 -24.252 -9.979 1.00 68.94 212 LYS A C 1
ATOM 1682 O O . LYS A 1 212 ? -21.781 -24.773 -9.732 1.00 68.94 212 LYS A O 1
ATOM 1687 N N . ARG A 1 213 ? -20.593 -23.041 -10.534 1.00 67.75 213 ARG A N 1
ATOM 1688 C CA . ARG A 1 213 ? -21.757 -22.220 -10.897 1.00 67.75 213 ARG A CA 1
ATOM 1689 C C . ARG A 1 213 ? -22.605 -22.872 -11.992 1.00 67.75 213 ARG A C 1
ATOM 1691 O O . ARG A 1 213 ? -23.824 -22.883 -11.866 1.00 67.75 213 ARG A O 1
ATOM 1698 N N . ILE A 1 214 ? -21.965 -23.462 -13.003 1.00 75.50 214 ILE A N 1
ATOM 1699 C CA . ILE A 1 214 ? -22.649 -24.205 -14.075 1.00 75.50 214 ILE A CA 1
ATOM 1700 C C . ILE A 1 214 ? -23.376 -25.431 -13.507 1.00 75.50 214 ILE A C 1
ATOM 1702 O O . ILE A 1 214 ? -24.552 -25.623 -13.800 1.00 75.50 214 ILE A O 1
ATOM 1706 N N . ILE A 1 215 ? -22.721 -26.209 -12.637 1.00 75.88 215 ILE A N 1
ATOM 1707 C CA . ILE A 1 215 ? -23.333 -27.392 -12.004 1.00 75.88 215 ILE A CA 1
ATOM 1708 C C . ILE A 1 215 ? -24.573 -27.005 -11.185 1.00 75.88 215 ILE A C 1
ATOM 1710 O O . ILE A 1 215 ? -25.594 -27.686 -11.244 1.00 75.88 215 ILE A O 1
ATOM 1714 N N . VAL A 1 216 ? -24.511 -25.901 -10.434 1.00 73.19 216 VAL A N 1
ATOM 1715 C CA . VAL A 1 216 ? -25.664 -25.401 -9.668 1.00 73.19 216 VAL A CA 1
ATOM 1716 C C . VAL A 1 216 ? -26.800 -24.960 -10.597 1.00 73.19 216 VAL A C 1
ATOM 1718 O O . VAL A 1 216 ? -27.955 -25.278 -10.325 1.00 73.19 216 VAL A O 1
ATOM 1721 N N . GLU A 1 217 ? -26.503 -24.277 -11.704 1.00 72.44 217 GLU A N 1
ATOM 1722 C CA . GLU A 1 217 ? -27.516 -23.882 -12.695 1.00 72.44 217 GLU A CA 1
ATOM 1723 C C . GLU A 1 217 ? -28.162 -25.093 -13.396 1.00 72.44 217 GLU A C 1
ATOM 1725 O O . GLU A 1 217 ? -29.372 -25.089 -13.632 1.00 72.44 217 GLU A O 1
ATOM 1730 N N . GLU A 1 218 ? -27.400 -26.151 -13.686 1.00 74.62 218 GLU A N 1
ATOM 1731 C CA . GLU A 1 218 ? -27.927 -27.401 -14.256 1.00 74.62 218 GLU A CA 1
ATOM 1732 C C . GLU A 1 218 ? -28.794 -28.182 -13.260 1.00 74.62 218 GLU A C 1
ATOM 1734 O O . GLU A 1 218 ? -29.871 -28.654 -13.629 1.00 74.62 218 GLU A O 1
ATOM 1739 N N . LEU A 1 219 ? -28.386 -28.262 -11.989 1.00 70.81 219 LEU A N 1
ATOM 1740 C CA . LEU A 1 219 ? -29.188 -28.875 -10.924 1.00 70.81 219 LEU A CA 1
ATOM 1741 C C . LEU A 1 219 ? -30.514 -28.137 -10.719 1.00 70.81 219 LEU A C 1
ATOM 1743 O O . LEU A 1 219 ? -31.551 -28.783 -10.600 1.00 70.81 219 LEU A O 1
ATOM 1747 N N . MET A 1 220 ? -30.503 -26.802 -10.736 1.00 67.00 220 MET A N 1
ATOM 1748 C CA . MET A 1 220 ? -31.725 -25.998 -10.604 1.00 67.00 220 MET A CA 1
ATOM 1749 C C . MET A 1 220 ? -32.680 -26.197 -11.789 1.00 67.00 220 MET A C 1
ATOM 1751 O O . MET A 1 220 ? -33.886 -26.265 -11.588 1.00 67.00 220 MET A O 1
ATOM 1755 N N . ARG A 1 221 ? -32.157 -26.380 -13.009 1.00 70.62 221 ARG A N 1
ATOM 1756 C CA . ARG A 1 221 ? -32.967 -26.698 -14.201 1.00 70.62 221 ARG A CA 1
ATOM 1757 C C . ARG A 1 221 ? -33.536 -28.120 -14.196 1.00 70.62 221 ARG A C 1
ATOM 1759 O O . ARG A 1 221 ? -34.576 -28.355 -14.802 1.00 70.62 221 ARG A O 1
ATOM 1766 N N . GLY A 1 222 ? -32.864 -29.067 -13.540 1.00 57.84 222 GLY A N 1
ATOM 1767 C CA . GLY A 1 222 ? -33.320 -30.457 -13.430 1.00 57.84 222 GLY A CA 1
ATOM 1768 C C . GLY A 1 222 ? -34.481 -30.664 -12.450 1.00 57.84 222 GLY A C 1
ATOM 1769 O O . GLY A 1 222 ? -35.217 -31.640 -12.581 1.00 57.84 222 GLY A O 1
ATOM 1770 N N . VAL A 1 223 ? -34.677 -29.751 -11.493 1.00 55.72 223 VAL A N 1
ATOM 1771 C CA . VAL A 1 223 ? -35.768 -29.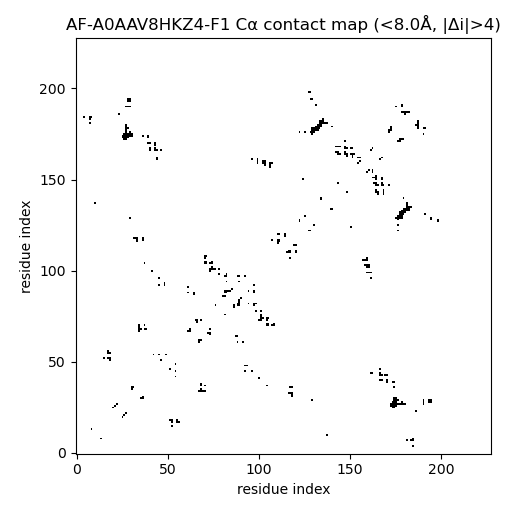828 -10.501 1.00 55.72 223 VAL A CA 1
ATOM 1772 C C . VAL A 1 223 ? -37.124 -29.426 -11.104 1.00 55.72 223 VAL A C 1
ATOM 1774 O O . VAL A 1 223 ? -38.155 -29.945 -10.678 1.00 55.72 223 VAL A O 1
ATOM 1777 N N . ASP A 1 224 ? -37.136 -28.611 -12.163 1.00 50.25 224 ASP A N 1
ATOM 1778 C CA . ASP A 1 224 ? -38.363 -28.140 -12.826 1.00 50.25 224 ASP A CA 1
ATOM 1779 C C . ASP A 1 224 ? -39.076 -29.209 -13.688 1.00 50.25 224 ASP A C 1
ATOM 1781 O O . ASP A 1 224 ? -40.180 -28.972 -14.172 1.00 50.25 224 ASP A O 1
ATOM 1785 N N . VAL A 1 225 ? -38.495 -30.405 -13.871 1.00 50.59 225 VAL A N 1
ATOM 1786 C CA . VAL A 1 225 ? -39.048 -31.460 -14.754 1.00 50.59 225 VAL A CA 1
ATOM 1787 C C . VAL A 1 225 ? -39.794 -32.569 -13.985 1.00 50.59 225 VAL A C 1
ATOM 1789 O O . VAL A 1 225 ? -40.377 -33.457 -14.599 1.00 50.59 225 VAL A O 1
ATOM 1792 N N . ILE A 1 226 ? -39.830 -32.532 -12.645 1.00 50.19 226 ILE A N 1
ATOM 1793 C CA . ILE A 1 226 ? -40.466 -33.583 -11.810 1.00 50.19 226 ILE A CA 1
ATOM 1794 C C . ILE A 1 226 ? -41.822 -33.134 -11.213 1.00 50.19 226 ILE A C 1
ATOM 1796 O O . ILE A 1 226 ? -42.472 -33.888 -10.498 1.00 50.19 226 ILE A O 1
ATOM 1800 N N . SER A 1 227 ? -42.310 -31.932 -11.538 1.00 49.00 227 SER A N 1
ATOM 1801 C CA . SER A 1 227 ? -43.651 -31.470 -11.131 1.00 49.00 227 SER A CA 1
ATOM 1802 C C . SER A 1 227 ? -44.615 -31.377 -12.319 1.00 49.00 227 SER A C 1
ATOM 1804 O O . SER A 1 227 ? -44.940 -30.276 -12.758 1.00 49.00 227 SER A O 1
ATOM 1806 N N . VAL A 1 228 ? -45.077 -32.526 -12.829 1.00 43.38 228 VAL A N 1
ATOM 1807 C CA . VAL A 1 228 ? -46.321 -32.651 -13.620 1.00 43.38 228 VAL A CA 1
ATOM 1808 C C . VAL A 1 228 ? -47.058 -33.912 -13.195 1.00 43.38 228 VAL A C 1
ATOM 1810 O O . VAL A 1 228 ? -46.403 -34.977 -13.153 1.00 43.38 228 VAL A O 1
#